Protein AF-A0A2U1LMW3-F1 (afdb_monomer)

Sequence (180 aa):
MGTPFHIILFMILSFLTITYGQDCNTYTFTNNNVYSTCVTLPSLNSQLHWTYHPSNTTADVAYRQPGVSNSQWVAWGLNVDRPGMVGTQALVGLVSSNGSVQAYTSSVNGYGTGLQRSGLSFAVSGIRGELVNGDVVVYASLSLPSGRTSFAQVWQVGPISYELLINTTLNISVQLEESH

Foldseek 3Di:
DDDDPPPPPPPPVPPPPPPQDPPPPDDQDPVRDDAPDKGQDPPQRKIKGWHADPVQQKIKIKIKGAQADAQKKKKKFFQPPDADQANTWIWMWGGHNVQATDIAIAHRHDQQAQSPHDDDPWDKPPWGWGADPRMIMTIIMTNDDPDDDDTHMWIDMDGQDPVCVVPVGGRDRTDTDGDD

InterPro domains:
  IPR005018 DOMON domain [PS50836] (44-158)
  IPR045265 AIR12, DOMON domain [PF04526] (85-159)
  IPR045265 AIR12, DOMON domain [cd09629] (35-159)

Radius of gyration: 19.63 Å; Cα contacts (8 Å, |Δi|>4): 378; chains: 1; bounding box: 75×40×48 Å

Structure (mmCIF, N/CA/C/O backbone):
data_AF-A0A2U1LMW3-F1
#
_entry.id   AF-A0A2U1LMW3-F1
#
loop_
_atom_site.group_PDB
_atom_site.id
_atom_site.type_symbol
_atom_site.label_atom_id
_atom_site.label_alt_id
_atom_site.label_comp_id
_atom_site.label_asym_id
_atom_site.label_entity_id
_atom_site.label_seq_id
_atom_site.pdbx_PDB_ins_code
_atom_site.Cartn_x
_atom_site.Cartn_y
_atom_site.Cartn_z
_atom_site.occupancy
_atom_site.B_iso_or_equiv
_atom_site.auth_seq_id
_atom_site.auth_comp_id
_atom_site.auth_asym_id
_atom_site.auth_atom_id
_atom_site.pdbx_PDB_model_num
ATOM 1 N N . MET A 1 1 ? 58.567 -15.110 31.216 1.00 43.62 1 MET A N 1
ATOM 2 C CA . MET A 1 1 ? 58.019 -16.382 30.701 1.00 43.62 1 MET A CA 1
ATOM 3 C C . MET A 1 1 ? 56.574 -16.466 31.158 1.00 43.62 1 MET A C 1
ATOM 5 O O . MET A 1 1 ? 56.340 -16.585 32.349 1.00 43.62 1 MET A O 1
ATOM 9 N N . GLY A 1 2 ? 55.633 -16.270 30.240 1.00 45.69 2 GLY A N 1
ATOM 10 C CA . GLY A 1 2 ? 54.199 -16.235 30.522 1.00 45.69 2 GLY A CA 1
ATOM 11 C C . GLY A 1 2 ? 53.457 -15.867 29.243 1.00 45.69 2 GLY A C 1
ATOM 12 O O . GLY A 1 2 ? 53.352 -14.695 28.904 1.00 45.69 2 GLY A O 1
ATOM 13 N N . THR A 1 3 ? 53.049 -16.878 28.485 1.00 48.28 3 THR A N 1
ATOM 14 C CA . THR A 1 3 ? 52.095 -16.775 27.372 1.00 48.28 3 THR A CA 1
ATOM 15 C C . THR A 1 3 ? 50.720 -17.270 27.886 1.00 48.28 3 THR A C 1
ATOM 17 O O . THR A 1 3 ? 50.626 -17.721 29.026 1.00 48.28 3 THR A O 1
ATOM 20 N N . PRO A 1 4 ? 49.618 -17.145 27.134 1.00 50.75 4 PRO A N 1
ATOM 21 C CA . PRO A 1 4 ? 48.821 -15.924 27.098 1.00 50.75 4 PRO A CA 1
ATOM 22 C C . PRO A 1 4 ? 47.328 -16.193 27.388 1.00 50.75 4 PRO A C 1
ATOM 24 O O . PRO A 1 4 ? 46.739 -17.131 26.858 1.00 50.75 4 PRO A O 1
ATOM 27 N N . PHE A 1 5 ? 46.667 -15.322 28.153 1.00 48.03 5 PHE A N 1
ATOM 28 C CA . PHE A 1 5 ? 45.209 -15.380 28.325 1.00 48.03 5 PHE A CA 1
ATOM 29 C C . PHE A 1 5 ? 44.532 -14.692 27.127 1.00 48.03 5 PHE A C 1
ATOM 31 O O . PHE A 1 5 ? 44.141 -13.529 27.188 1.00 48.03 5 PHE A O 1
ATOM 38 N N . HIS A 1 6 ? 44.483 -15.377 25.981 1.00 47.78 6 HIS A N 1
ATOM 39 C CA . HIS A 1 6 ? 43.646 -1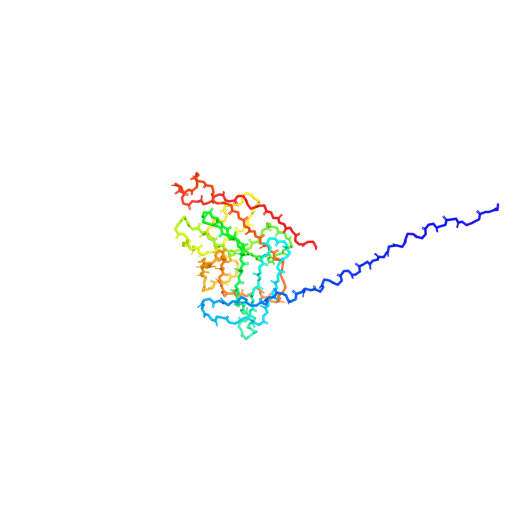4.955 24.858 1.00 47.78 6 HIS A CA 1
ATOM 40 C C . HIS A 1 6 ? 42.192 -15.270 25.208 1.00 47.78 6 HIS A C 1
ATOM 42 O O . HIS A 1 6 ? 41.760 -16.419 25.145 1.00 47.78 6 HIS A O 1
ATOM 48 N N . ILE A 1 7 ? 41.448 -14.235 25.598 1.00 52.28 7 ILE A N 1
ATOM 49 C CA . ILE A 1 7 ? 39.987 -14.253 25.628 1.00 52.28 7 ILE A CA 1
ATOM 50 C C . ILE A 1 7 ? 39.541 -14.530 24.193 1.00 52.28 7 ILE A C 1
ATOM 52 O O . ILE A 1 7 ? 39.590 -13.654 23.330 1.00 52.28 7 ILE A O 1
ATOM 56 N N . ILE A 1 8 ? 39.169 -15.779 23.925 1.00 54.53 8 ILE A N 1
ATOM 57 C CA . ILE A 1 8 ? 38.489 -16.168 22.696 1.00 54.53 8 ILE A CA 1
ATOM 58 C C . ILE A 1 8 ? 37.129 -15.470 22.747 1.00 54.53 8 ILE A C 1
ATOM 60 O O . ILE A 1 8 ? 36.186 -15.953 23.372 1.00 54.53 8 ILE A O 1
ATOM 64 N N . LEU A 1 9 ? 37.050 -14.293 22.125 1.00 48.66 9 LEU A N 1
ATOM 65 C CA . LEU A 1 9 ? 35.795 -13.678 21.729 1.00 48.66 9 LEU A CA 1
ATOM 66 C C . LEU A 1 9 ? 35.169 -14.624 20.702 1.00 48.66 9 LEU A C 1
ATOM 68 O O . LEU A 1 9 ? 35.448 -14.546 19.507 1.00 48.66 9 LEU A O 1
ATOM 72 N N . PHE A 1 10 ? 34.366 -15.566 21.193 1.00 45.81 10 PHE A N 1
ATOM 73 C CA . PHE A 1 10 ? 33.414 -16.316 20.391 1.00 45.81 10 PHE A CA 1
ATOM 74 C C . PHE A 1 10 ? 32.444 -15.288 19.791 1.00 45.81 10 PHE A C 1
ATOM 76 O O . PHE A 1 10 ? 31.394 -14.995 20.357 1.00 45.81 10 PHE A O 1
ATOM 83 N N . MET A 1 11 ? 32.803 -14.707 18.641 1.00 50.28 11 MET A N 1
ATOM 84 C CA . MET A 1 11 ? 31.811 -14.208 17.697 1.00 50.28 11 MET A CA 1
ATOM 85 C C . MET A 1 11 ? 31.070 -15.446 17.205 1.00 50.28 11 MET A C 1
ATOM 87 O O . MET A 1 11 ? 31.419 -16.065 16.201 1.00 50.28 11 MET A O 1
ATOM 91 N N . ILE A 1 12 ? 30.073 -15.855 17.985 1.00 53.16 12 ILE A N 1
ATOM 92 C CA . ILE A 1 12 ? 29.008 -16.711 17.504 1.00 53.16 12 ILE A CA 1
ATOM 93 C C . ILE A 1 12 ? 28.312 -15.827 16.478 1.00 53.16 12 ILE A C 1
ATOM 95 O O . ILE A 1 12 ? 27.518 -14.955 16.824 1.00 53.16 12 ILE A O 1
ATOM 99 N N . LEU A 1 13 ? 28.718 -15.969 15.218 1.00 46.88 13 LEU A N 1
ATOM 100 C CA . LEU A 1 13 ? 27.971 -15.461 14.088 1.00 46.88 13 LEU A CA 1
ATOM 101 C C . LEU A 1 13 ? 26.678 -16.272 14.099 1.00 46.88 13 LEU A C 1
ATOM 103 O O . LEU A 1 13 ? 26.584 -17.343 13.502 1.00 46.88 13 LEU A O 1
ATOM 107 N N . SER A 1 14 ? 25.727 -15.815 14.910 1.00 43.06 14 SER A N 1
ATOM 108 C CA . SER A 1 14 ? 24.357 -16.276 14.887 1.00 43.06 14 SER A CA 1
ATOM 109 C C . SER A 1 14 ? 23.879 -15.978 13.480 1.00 43.06 14 SER A C 1
ATOM 111 O O . SER A 1 14 ? 23.457 -14.864 13.179 1.00 43.06 14 SER A O 1
ATOM 113 N N . PHE A 1 15 ? 23.993 -16.959 12.590 1.00 42.38 15 PHE A N 1
ATOM 114 C CA . PHE A 1 15 ? 23.127 -17.027 11.436 1.00 42.38 15 PHE A CA 1
ATOM 115 C C . PHE A 1 15 ? 21.728 -17.144 12.028 1.00 42.38 15 PHE A C 1
ATOM 117 O O . PHE A 1 15 ? 21.246 -18.238 12.314 1.00 42.38 15 PHE A O 1
ATOM 124 N N . LEU A 1 16 ? 21.111 -15.994 12.303 1.00 43.84 16 LEU A N 1
ATOM 125 C CA . LEU A 1 16 ? 19.678 -15.897 12.452 1.00 43.84 16 LEU A CA 1
ATOM 126 C C . LEU A 1 16 ? 19.145 -16.296 11.084 1.00 43.84 16 LEU A C 1
ATOM 128 O O . LEU A 1 16 ? 18.964 -15.476 10.190 1.00 43.84 16 LEU A O 1
ATOM 132 N N . THR A 1 17 ? 18.960 -17.596 10.886 1.00 40.44 17 THR A N 1
ATOM 133 C CA . THR A 1 17 ? 18.012 -18.068 9.901 1.00 40.44 17 THR A CA 1
ATOM 134 C C . THR A 1 17 ? 16.683 -17.510 10.378 1.00 40.44 17 THR A C 1
ATOM 136 O O . THR A 1 17 ? 16.078 -18.055 11.304 1.00 40.44 17 THR A O 1
ATOM 139 N N . ILE A 1 18 ? 16.269 -16.371 9.820 1.00 43.91 18 ILE A N 1
ATOM 140 C CA . ILE A 1 18 ? 14.901 -15.896 9.964 1.00 43.91 18 ILE A CA 1
ATOM 141 C C . ILE A 1 18 ? 14.062 -16.959 9.265 1.00 43.91 18 ILE A C 1
ATOM 143 O O . ILE A 1 18 ? 13.894 -16.968 8.048 1.00 43.91 18 ILE A O 1
ATOM 147 N N . THR A 1 19 ? 13.609 -17.935 10.042 1.00 40.50 19 THR A N 1
ATOM 148 C CA . THR A 1 19 ? 12.487 -18.759 9.631 1.00 40.50 19 THR A CA 1
ATOM 149 C C . THR A 1 19 ? 11.298 -17.812 9.672 1.00 40.50 19 THR A C 1
ATOM 151 O O . THR A 1 19 ? 10.842 -17.420 10.743 1.00 40.50 19 THR A O 1
ATOM 154 N N . TYR A 1 20 ? 10.870 -17.322 8.508 1.00 51.59 20 TYR A N 1
ATOM 155 C CA . TYR A 1 20 ? 9.615 -16.588 8.414 1.00 51.59 20 TYR A CA 1
ATOM 156 C C . TYR A 1 20 ? 8.519 -17.571 8.817 1.00 51.59 20 TYR A C 1
ATOM 158 O O . TYR A 1 20 ? 8.178 -18.479 8.058 1.00 51.59 20 TYR A O 1
ATOM 166 N N . GLY A 1 21 ? 8.042 -17.447 10.055 1.00 45.25 21 GLY A N 1
ATOM 167 C CA . GLY A 1 21 ? 6.928 -18.234 10.554 1.00 45.25 21 GLY A CA 1
ATOM 168 C C . GLY A 1 21 ? 5.728 -18.020 9.638 1.00 45.25 21 GLY A C 1
ATOM 169 O O . GLY A 1 21 ? 5.248 -16.898 9.485 1.00 45.25 21 GLY A O 1
ATOM 170 N N . GLN A 1 22 ? 5.268 -19.094 9.000 1.00 53.94 22 GLN A N 1
ATOM 171 C CA . GLN A 1 22 ? 3.967 -19.155 8.343 1.00 53.94 22 GLN A CA 1
ATOM 172 C C . GLN A 1 22 ? 2.883 -19.110 9.429 1.00 53.94 22 GLN A C 1
ATOM 174 O O . GLN A 1 22 ? 2.337 -20.143 9.803 1.00 53.94 22 GLN A O 1
ATOM 179 N N . ASP A 1 23 ? 2.584 -17.920 9.950 1.00 61.94 23 ASP A N 1
ATOM 180 C CA . ASP A 1 23 ? 1.372 -17.677 10.740 1.00 61.94 23 ASP A CA 1
ATOM 181 C C . ASP A 1 23 ? 0.433 -16.732 9.978 1.00 61.94 23 ASP A C 1
ATOM 183 O O . ASP A 1 23 ? 0.089 -15.625 10.382 1.00 61.94 23 ASP A O 1
ATOM 187 N N . CYS A 1 24 ? 0.035 -17.221 8.804 1.00 68.62 24 CYS A N 1
ATOM 188 C CA . CYS A 1 24 ? -1.013 -16.678 7.934 1.00 68.62 24 CYS A CA 1
ATOM 189 C C . CYS A 1 24 ? -2.370 -17.345 8.188 1.00 68.62 24 CYS A C 1
ATOM 191 O O . CYS A 1 24 ? -3.293 -17.279 7.372 1.00 68.62 24 CYS A O 1
ATOM 193 N N . ASN A 1 25 ? -2.459 -18.071 9.298 1.00 59.94 25 ASN A N 1
ATOM 194 C CA . ASN A 1 25 ? -3.490 -19.048 9.555 1.00 59.94 25 ASN A CA 1
ATOM 195 C C . ASN A 1 25 ? -4.822 -18.327 9.804 1.00 59.94 25 ASN A C 1
ATOM 197 O O . ASN A 1 25 ? -4.979 -17.660 10.819 1.00 59.94 25 ASN A O 1
ATOM 201 N N . THR A 1 26 ? -5.785 -18.510 8.889 1.00 69.81 26 THR A N 1
ATOM 202 C CA . THR A 1 26 ? -7.239 -18.226 9.004 1.00 69.81 26 THR A CA 1
ATOM 203 C C . THR A 1 26 ? -7.815 -16.893 8.506 1.00 69.81 26 THR A C 1
ATOM 205 O O . THR A 1 26 ? -9.041 -16.750 8.542 1.00 69.81 26 THR A O 1
ATOM 208 N N . TYR A 1 27 ? -7.038 -15.947 7.958 1.00 82.44 27 TYR A N 1
ATOM 209 C CA . TYR A 1 27 ? -7.678 -14.747 7.391 1.00 82.44 27 TYR A CA 1
ATOM 210 C C . TYR A 1 27 ? -8.452 -15.076 6.106 1.00 82.44 27 TYR A C 1
ATOM 212 O O . TYR A 1 27 ? -7.881 -15.544 5.122 1.00 82.44 27 TYR A O 1
ATOM 220 N N . THR A 1 28 ? -9.762 -14.823 6.123 1.00 87.00 28 THR A N 1
ATOM 221 C CA . THR A 1 28 ? -10.651 -15.026 4.974 1.00 87.00 28 THR A CA 1
ATOM 222 C C . THR A 1 28 ? -10.988 -13.673 4.371 1.00 87.00 28 THR A C 1
ATOM 224 O O . THR A 1 28 ? -11.677 -12.866 4.994 1.00 87.00 28 THR A O 1
ATOM 227 N N . PHE A 1 29 ? -10.503 -13.428 3.156 1.00 90.81 29 PHE A N 1
ATOM 228 C CA . PHE A 1 29 ? -10.823 -12.208 2.426 1.00 90.81 29 PHE A CA 1
ATOM 229 C C . PHE A 1 29 ? -12.298 -12.201 2.013 1.00 90.81 29 PHE A C 1
ATOM 231 O O . PHE A 1 29 ? -12.828 -13.212 1.549 1.00 90.81 29 PHE A O 1
ATOM 238 N N . THR A 1 30 ? -12.957 -11.048 2.120 1.00 89.00 30 THR A N 1
ATOM 239 C CA . THR A 1 30 ? -14.385 -10.880 1.777 1.00 89.00 30 THR A CA 1
ATOM 240 C C . THR A 1 30 ? -14.692 -11.194 0.316 1.00 89.00 30 THR A C 1
ATOM 242 O O . THR A 1 30 ? -15.794 -11.617 -0.028 1.00 89.00 30 THR A O 1
ATOM 245 N N . ASN A 1 31 ? -13.703 -11.010 -0.554 1.00 84.69 31 ASN A N 1
ATOM 246 C CA . ASN A 1 31 ? -13.788 -11.286 -1.979 1.00 84.69 31 ASN A CA 1
ATOM 247 C C . ASN A 1 31 ? -13.423 -12.735 -2.347 1.00 84.69 31 ASN A C 1
ATOM 249 O O . ASN A 1 31 ? -13.342 -13.043 -3.534 1.00 84.69 31 ASN A O 1
ATOM 253 N N . ASN A 1 32 ? -13.191 -13.608 -1.360 1.00 85.31 32 ASN A N 1
ATOM 254 C CA . ASN A 1 32 ? -12.751 -14.994 -1.537 1.00 85.31 32 ASN A CA 1
ATOM 255 C C . ASN A 1 32 ? -11.440 -15.143 -2.329 1.00 85.31 32 ASN A C 1
ATOM 257 O O . ASN A 1 32 ? -11.185 -16.198 -2.913 1.00 85.31 32 ASN A O 1
ATOM 261 N N . ASN A 1 33 ? -10.599 -14.103 -2.366 1.00 88.06 33 ASN A N 1
ATOM 262 C CA . ASN A 1 33 ? -9.279 -14.227 -2.969 1.00 88.06 33 ASN A CA 1
ATOM 263 C C . ASN A 1 33 ? -8.438 -15.242 -2.194 1.00 88.06 33 ASN A C 1
ATOM 265 O O . ASN A 1 33 ? -8.419 -15.252 -0.963 1.00 88.06 33 ASN A O 1
ATOM 269 N N . VAL A 1 34 ? -7.680 -16.042 -2.936 1.00 90.19 34 VAL A N 1
ATOM 270 C CA . VAL A 1 34 ? -6.690 -16.970 -2.392 1.00 90.19 34 VAL A CA 1
ATOM 271 C C . VAL A 1 34 ? -5.321 -16.546 -2.902 1.00 90.19 34 VAL A C 1
ATOM 273 O O . VAL A 1 34 ? -5.133 -16.355 -4.104 1.00 90.19 34 VAL A O 1
ATOM 276 N N . TYR A 1 35 ? -4.372 -16.393 -1.983 1.00 93.06 35 TYR A N 1
ATOM 277 C CA . TYR A 1 35 ? -2.997 -16.013 -2.291 1.00 93.06 35 TYR A CA 1
ATOM 278 C C . TYR A 1 35 ? -2.057 -17.194 -2.050 1.00 93.06 35 TYR A C 1
ATOM 280 O O . TYR A 1 35 ? -2.213 -17.907 -1.060 1.00 93.06 35 TYR A O 1
ATOM 288 N N . SER A 1 36 ? -1.094 -17.414 -2.950 1.00 92.94 36 SER A N 1
ATOM 289 C CA . SER A 1 36 ? -0.157 -18.545 -2.856 1.00 92.94 36 SER A CA 1
ATOM 290 C C . SER A 1 36 ? 0.867 -18.376 -1.739 1.00 92.94 36 SER A C 1
ATOM 292 O O . SER A 1 36 ? 1.387 -19.361 -1.221 1.00 92.94 36 SER A O 1
ATOM 294 N N . THR A 1 37 ? 1.170 -17.127 -1.396 1.00 92.25 37 THR A N 1
ATOM 295 C CA . THR A 1 37 ? 2.158 -16.769 -0.388 1.00 92.25 37 THR A CA 1
ATOM 296 C C . THR A 1 37 ? 1.537 -15.808 0.605 1.00 92.25 37 THR A C 1
ATOM 298 O O . THR A 1 37 ? 0.780 -14.908 0.241 1.00 92.25 37 THR A O 1
ATOM 301 N N . CYS A 1 38 ? 1.913 -15.956 1.866 1.00 92.56 38 CYS A N 1
ATOM 302 C CA . CYS A 1 38 ? 1.678 -14.944 2.871 1.00 92.56 38 CYS A CA 1
ATOM 303 C C . CYS A 1 38 ? 2.860 -14.875 3.840 1.00 92.56 38 CYS A C 1
ATOM 305 O O . CYS A 1 38 ? 3.535 -15.880 4.090 1.00 92.56 38 CYS A O 1
ATOM 307 N N . VAL A 1 39 ? 3.122 -13.665 4.333 1.00 89.94 39 VAL A N 1
ATOM 308 C CA . VAL A 1 39 ? 4.149 -13.364 5.327 1.00 89.94 39 VAL A CA 1
ATOM 309 C C . VAL A 1 39 ? 3.611 -12.363 6.347 1.00 89.94 39 VAL A C 1
ATOM 311 O O . VAL A 1 39 ? 2.971 -11.376 5.982 1.00 89.94 39 VAL A O 1
ATOM 314 N N . THR A 1 40 ? 3.907 -12.593 7.622 1.00 90.25 40 THR A N 1
ATOM 315 C CA . THR A 1 40 ? 3.773 -11.562 8.657 1.00 90.25 40 THR A CA 1
ATOM 316 C C . THR A 1 40 ? 4.984 -10.642 8.568 1.00 90.25 40 THR A C 1
ATOM 318 O O . THR A 1 40 ? 6.126 -11.111 8.573 1.00 90.25 40 THR A O 1
ATOM 321 N N . LEU A 1 41 ? 4.742 -9.341 8.438 1.00 89.12 41 LEU A N 1
ATOM 322 C CA . LEU A 1 41 ? 5.794 -8.333 8.402 1.00 89.12 41 LEU A CA 1
ATOM 323 C C . LEU A 1 41 ? 6.295 -8.067 9.832 1.00 89.12 41 LEU A C 1
ATOM 325 O O . LEU A 1 41 ? 5.507 -8.149 10.779 1.00 89.12 41 LEU A O 1
ATOM 329 N N . PRO A 1 42 ? 7.594 -7.773 10.017 1.00 85.06 42 PRO A N 1
ATOM 330 C CA . PRO A 1 42 ? 8.118 -7.382 11.318 1.00 85.06 42 PRO A CA 1
ATOM 331 C C . PRO A 1 42 ? 7.347 -6.198 11.911 1.00 85.06 42 PRO A C 1
ATOM 333 O O . PRO A 1 42 ? 7.104 -5.200 11.238 1.00 85.06 42 PRO A O 1
ATOM 336 N N . SER A 1 43 ? 6.993 -6.309 13.190 1.00 83.44 43 SER A N 1
ATOM 337 C CA . SER A 1 43 ? 6.296 -5.253 13.933 1.00 83.44 43 SER A CA 1
ATOM 338 C C . SER A 1 43 ? 4.915 -4.883 13.362 1.00 83.44 43 SER A C 1
ATOM 340 O O . SER A 1 43 ? 4.499 -5.342 12.303 1.00 83.44 43 SER A O 1
ATOM 342 N N . LEU A 1 44 ? 4.117 -4.123 14.121 1.00 87.62 44 LEU A N 1
ATOM 343 C CA . LEU A 1 44 ? 2.753 -3.684 13.753 1.00 87.62 44 LEU A CA 1
ATOM 344 C C . LEU A 1 44 ? 1.717 -4.797 13.469 1.00 87.62 44 LEU A C 1
ATOM 346 O O . LEU A 1 44 ? 0.552 -4.487 13.218 1.00 87.62 44 LEU A O 1
ATOM 350 N N . ASN A 1 45 ? 2.105 -6.076 13.547 1.00 89.50 45 ASN A N 1
ATOM 351 C CA . ASN A 1 45 ? 1.271 -7.241 13.230 1.00 89.50 45 ASN A CA 1
ATOM 352 C C . ASN A 1 45 ? 0.686 -7.198 11.800 1.00 89.50 45 ASN A C 1
ATOM 354 O O . ASN A 1 45 ? -0.387 -7.747 11.541 1.00 89.50 45 ASN A O 1
ATOM 358 N N . SER A 1 46 ? 1.364 -6.507 10.879 1.00 92.00 46 SER A N 1
ATOM 359 C CA . SER A 1 46 ? 0.937 -6.382 9.486 1.00 92.00 46 SER A CA 1
ATOM 360 C C . SER A 1 46 ? 1.223 -7.669 8.714 1.00 92.00 46 SER A C 1
ATOM 362 O O . SER A 1 46 ? 2.156 -8.408 9.022 1.00 92.00 46 SER A O 1
ATOM 364 N N . GLN A 1 47 ? 0.442 -7.938 7.673 1.00 94.06 47 GLN A N 1
ATOM 365 C CA . GLN A 1 47 ? 0.586 -9.132 6.844 1.00 94.06 47 GLN A CA 1
ATOM 366 C C . GLN A 1 47 ? 0.570 -8.757 5.367 1.00 94.06 47 GLN A C 1
ATOM 368 O O . GLN A 1 47 ? -0.207 -7.907 4.930 1.00 94.06 47 GLN A O 1
ATOM 373 N N . LEU A 1 48 ? 1.410 -9.422 4.582 1.00 95.06 48 LEU A N 1
ATOM 374 C CA . LEU A 1 48 ? 1.411 -9.315 3.131 1.00 95.06 48 LEU A CA 1
ATOM 375 C C . LEU A 1 48 ? 1.065 -10.672 2.531 1.00 95.06 48 LEU A C 1
ATOM 377 O O . LEU A 1 48 ? 1.804 -11.642 2.692 1.00 95.06 48 LEU A O 1
ATOM 381 N N . HIS A 1 49 ? -0.030 -10.711 1.784 1.00 95.31 49 HIS A N 1
ATOM 382 C CA . HIS A 1 49 ? -0.436 -11.856 0.982 1.00 95.31 49 HIS A CA 1
ATOM 383 C C . HIS A 1 49 ? -0.178 -11.544 -0.485 1.00 95.31 49 HIS A C 1
ATOM 385 O O . HIS A 1 49 ? -0.462 -10.432 -0.934 1.00 95.31 49 HIS A O 1
ATOM 391 N N . TRP A 1 50 ? 0.362 -12.497 -1.240 1.00 95.88 50 TRP A N 1
ATOM 392 C CA . TRP A 1 50 ? 0.621 -12.285 -2.656 1.00 95.88 50 TRP A CA 1
ATOM 393 C C . TRP A 1 50 ? 0.647 -13.570 -3.486 1.00 95.88 50 TRP A C 1
ATOM 395 O O . TRP A 1 50 ? 0.940 -14.658 -2.988 1.00 95.88 50 TRP A O 1
ATOM 405 N N . THR A 1 51 ? 0.363 -13.413 -4.778 1.00 95.69 51 THR A N 1
ATOM 406 C CA . THR A 1 51 ? 0.529 -14.435 -5.821 1.00 95.69 51 THR A CA 1
ATOM 407 C C . THR A 1 51 ? 1.283 -13.806 -6.984 1.00 95.69 51 THR A C 1
ATOM 409 O O . THR A 1 51 ? 0.859 -12.776 -7.505 1.00 95.69 51 THR A O 1
ATOM 412 N N . TYR A 1 52 ? 2.405 -14.405 -7.385 1.00 95.62 52 TYR A N 1
ATOM 413 C CA . TYR A 1 52 ? 3.176 -13.955 -8.544 1.00 95.62 52 TYR A CA 1
ATOM 414 C C . TYR A 1 52 ? 2.771 -14.736 -9.789 1.00 95.62 52 TYR A C 1
ATOM 416 O O . TYR A 1 52 ? 2.638 -15.959 -9.746 1.00 95.62 52 TYR A O 1
ATOM 424 N N . HIS A 1 53 ? 2.644 -14.021 -10.900 1.00 95.62 53 HIS A N 1
ATOM 425 C CA . HIS A 1 53 ? 2.262 -14.535 -12.205 1.00 95.62 53 HIS A CA 1
ATOM 426 C C . HIS A 1 53 ? 3.442 -14.371 -13.175 1.00 95.62 53 HIS A C 1
ATOM 428 O O . HIS A 1 53 ? 3.641 -13.299 -13.752 1.00 95.62 53 HIS A O 1
ATOM 434 N N . PRO A 1 54 ? 4.261 -15.420 -13.390 1.00 92.75 54 PRO A N 1
ATOM 435 C CA . PRO A 1 54 ? 5.450 -15.320 -14.239 1.00 92.75 54 PRO A CA 1
ATOM 436 C C . PRO A 1 54 ? 5.143 -14.992 -15.704 1.00 92.75 54 PRO A C 1
ATOM 438 O O . PRO A 1 54 ? 5.973 -14.397 -16.383 1.00 92.75 54 PRO A O 1
ATOM 441 N N . SER A 1 55 ? 3.957 -15.366 -16.197 1.00 94.06 55 SER A N 1
ATOM 442 C CA . SER A 1 55 ? 3.550 -15.198 -17.599 1.00 94.06 55 SER A CA 1
ATOM 443 C C . SER A 1 55 ? 3.443 -13.740 -18.046 1.00 94.06 55 SER A C 1
ATOM 445 O O . SER A 1 55 ? 3.588 -13.451 -19.229 1.00 94.06 55 SER A O 1
ATOM 447 N N . ASN A 1 56 ? 3.159 -12.830 -17.118 1.00 93.19 56 ASN A N 1
ATOM 448 C CA . ASN A 1 56 ? 2.975 -11.400 -17.372 1.00 93.19 56 ASN A CA 1
ATOM 449 C C . ASN A 1 56 ? 3.748 -10.529 -16.366 1.00 93.19 56 ASN A C 1
ATOM 451 O O . ASN A 1 56 ? 3.577 -9.312 -16.349 1.00 93.19 56 ASN A O 1
ATOM 455 N N . THR A 1 57 ? 4.608 -11.137 -15.542 1.00 94.06 57 THR A N 1
ATOM 456 C CA . THR A 1 57 ? 5.436 -10.463 -14.529 1.00 94.06 57 THR A CA 1
ATOM 457 C C . THR A 1 57 ? 4.634 -9.607 -13.5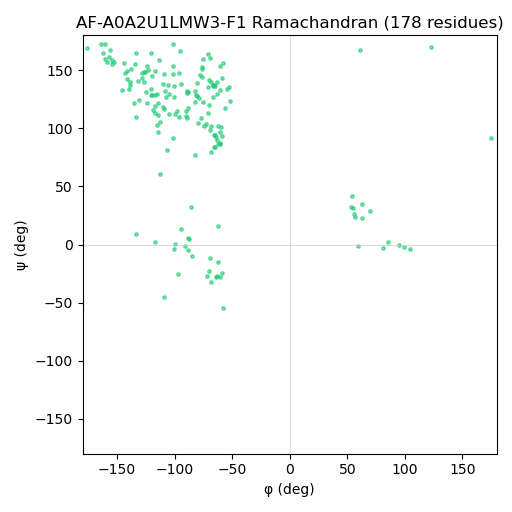42 1.00 94.06 57 THR A C 1
ATOM 459 O O . THR A 1 57 ? 5.130 -8.594 -13.047 1.00 94.06 57 THR A O 1
ATOM 462 N N . THR A 1 58 ? 3.393 -10.004 -13.239 1.00 96.38 58 THR A N 1
ATOM 463 C CA . THR A 1 58 ? 2.560 -9.301 -12.258 1.00 96.38 58 THR A CA 1
ATOM 464 C C . THR A 1 58 ? 2.528 -10.012 -10.913 1.00 96.38 58 THR A C 1
ATOM 466 O O . THR A 1 58 ? 2.702 -11.225 -10.826 1.00 96.38 58 THR A O 1
ATOM 469 N N . ALA A 1 59 ? 2.290 -9.259 -9.846 1.00 97.00 59 ALA A N 1
ATOM 470 C CA . ALA A 1 59 ? 1.981 -9.802 -8.533 1.00 97.00 59 ALA A CA 1
ATOM 471 C C . ALA A 1 59 ? 0.655 -9.229 -8.043 1.00 97.00 59 ALA A C 1
ATOM 473 O O . ALA A 1 59 ? 0.517 -8.011 -7.911 1.00 97.00 59 ALA A O 1
ATOM 474 N N . ASP A 1 60 ? -0.300 -10.104 -7.750 1.00 97.75 60 ASP A N 1
ATOM 475 C CA . ASP A 1 60 ? -1.491 -9.713 -7.009 1.00 97.75 60 ASP A CA 1
ATOM 476 C C . ASP A 1 60 ? -1.133 -9.689 -5.532 1.00 97.75 60 ASP A C 1
ATOM 478 O O . ASP A 1 6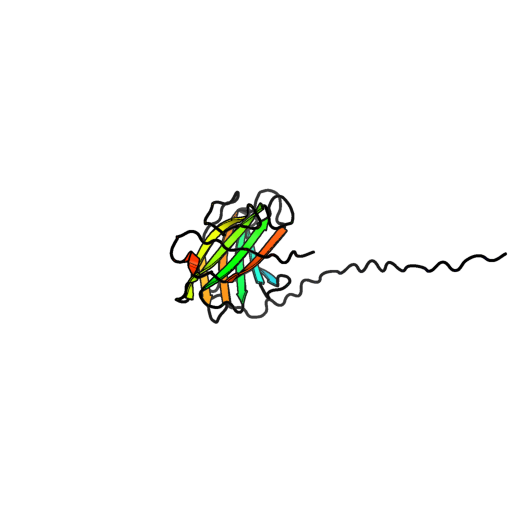0 ? -0.592 -10.666 -5.015 1.00 97.75 60 ASP A O 1
ATOM 482 N N . VAL A 1 61 ? -1.434 -8.585 -4.857 1.00 97.56 61 VAL A N 1
ATOM 483 C CA . VAL A 1 61 ? -1.091 -8.358 -3.454 1.00 97.56 61 VAL A CA 1
ATOM 484 C C . VAL A 1 61 ? -2.325 -7.978 -2.641 1.00 97.56 61 VAL A C 1
ATOM 486 O O . VAL A 1 61 ? -3.252 -7.332 -3.141 1.00 97.56 61 VAL A O 1
ATOM 489 N N . ALA A 1 62 ? -2.315 -8.366 -1.371 1.00 97.56 62 ALA A N 1
ATOM 490 C CA . ALA A 1 62 ? -3.187 -7.853 -0.329 1.00 97.56 62 ALA A CA 1
ATOM 491 C C . ALA A 1 62 ? -2.339 -7.543 0.907 1.00 97.56 62 ALA A C 1
ATOM 493 O O . ALA A 1 62 ? -1.831 -8.446 1.577 1.00 97.56 62 ALA A O 1
ATOM 494 N N . TYR A 1 63 ? -2.177 -6.254 1.190 1.00 97.44 63 TYR A N 1
ATOM 495 C CA . TYR A 1 63 ? -1.571 -5.782 2.426 1.00 97.44 63 TYR A CA 1
ATOM 496 C C . TYR A 1 63 ? -2.660 -5.636 3.485 1.00 97.44 63 TYR A C 1
ATOM 498 O O . TYR A 1 63 ? -3.583 -4.841 3.309 1.00 97.44 63 TYR A O 1
ATOM 506 N N . ARG A 1 64 ? -2.557 -6.404 4.568 1.00 96.31 64 ARG A N 1
ATOM 507 C CA . ARG A 1 64 ? -3.482 -6.387 5.699 1.00 96.31 64 ARG A CA 1
ATOM 508 C C . ARG A 1 64 ? -2.815 -5.732 6.902 1.00 96.31 64 ARG A C 1
ATOM 510 O O . ARG A 1 64 ? -1.755 -6.165 7.347 1.00 96.31 64 ARG A O 1
ATOM 517 N N . GLN A 1 65 ? -3.488 -4.742 7.469 1.00 96.06 65 GLN A N 1
ATOM 518 C CA . GLN A 1 65 ? -3.144 -4.136 8.747 1.00 96.06 65 GLN A CA 1
ATOM 519 C C . GLN A 1 65 ? -4.289 -4.380 9.739 1.00 96.06 65 GLN A C 1
ATOM 521 O O . GLN A 1 65 ? -5.376 -3.825 9.553 1.00 96.06 65 GLN A O 1
ATOM 526 N N . PRO A 1 66 ? -4.068 -5.179 10.792 1.00 94.25 66 PRO A N 1
ATOM 527 C CA . PRO A 1 66 ? -5.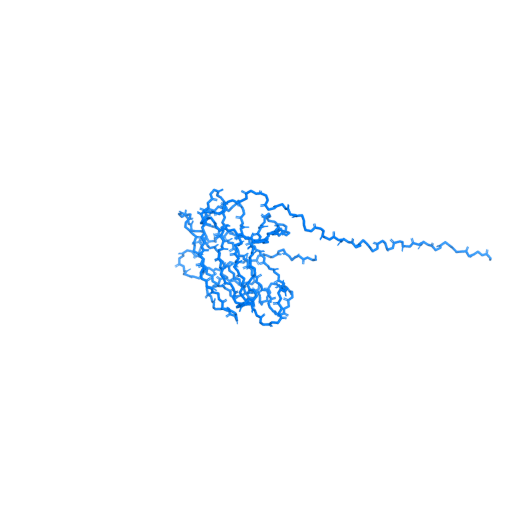051 -5.373 11.851 1.00 94.25 66 PRO A CA 1
ATOM 528 C C . PRO A 1 66 ? -5.148 -4.179 12.799 1.00 94.25 66 PRO A C 1
ATOM 530 O O . PRO A 1 66 ? -4.193 -3.410 12.944 1.00 94.25 66 PRO A O 1
ATOM 533 N N . GLY A 1 67 ? -6.276 -4.087 13.508 1.00 92.50 67 GLY A N 1
ATOM 534 C CA . GLY A 1 67 ? -6.461 -3.159 14.629 1.00 92.50 67 GLY A CA 1
ATOM 535 C C . GLY A 1 67 ? -6.529 -1.687 14.224 1.00 92.50 67 GLY A C 1
ATOM 536 O O . GLY A 1 67 ? -6.134 -0.817 14.998 1.00 92.50 67 GLY A O 1
ATOM 537 N N . VAL A 1 68 ? -7.007 -1.404 13.014 1.00 92.81 68 VAL A N 1
ATOM 538 C CA . VAL A 1 68 ? -7.132 -0.047 12.485 1.00 92.81 68 VAL A CA 1
ATOM 539 C C . VAL A 1 68 ? -8.493 0.527 12.858 1.00 92.81 68 VAL A C 1
ATOM 541 O O . VAL A 1 68 ? -9.544 -0.079 12.646 1.00 92.81 68 VAL A O 1
ATOM 544 N N . SER A 1 69 ? -8.460 1.730 13.408 1.00 89.31 69 SER A N 1
ATOM 545 C CA . SER A 1 69 ? -9.621 2.552 13.728 1.00 89.31 69 SER A CA 1
ATOM 546 C C . SER A 1 69 ? -9.928 3.551 12.612 1.00 89.31 69 SER A C 1
ATOM 548 O O . SER A 1 69 ? -9.123 3.799 11.711 1.00 89.31 69 SER A O 1
ATOM 550 N N . ASN A 1 70 ? -11.119 4.143 12.671 1.00 88.25 70 ASN A N 1
ATOM 551 C CA . ASN A 1 70 ? -11.491 5.208 11.748 1.00 88.25 70 ASN A CA 1
ATOM 552 C C . ASN A 1 70 ? -10.534 6.399 11.890 1.00 88.25 70 ASN A C 1
ATOM 554 O O . ASN A 1 70 ? -9.976 6.645 12.958 1.00 88.25 70 ASN A O 1
ATOM 558 N N . SER A 1 71 ? -10.392 7.177 10.819 1.00 88.56 71 SER A N 1
ATOM 559 C CA . SER A 1 71 ? -9.470 8.315 10.775 1.00 88.56 71 SER A CA 1
ATOM 560 C C . SER A 1 71 ? -7.995 7.918 10.929 1.00 88.56 71 SER A C 1
ATOM 562 O O . SER A 1 71 ? -7.198 8.658 11.507 1.00 88.56 71 SER A O 1
ATOM 564 N N . GLN A 1 72 ? -7.621 6.759 10.390 1.00 91.88 72 GLN A N 1
ATOM 565 C CA . GLN A 1 72 ? -6.235 6.317 10.248 1.00 91.88 72 GLN A CA 1
ATOM 566 C C . GLN A 1 72 ? -5.893 6.081 8.776 1.00 91.88 72 GLN A C 1
ATOM 568 O O . GLN A 1 72 ? -6.761 5.993 7.909 1.00 91.88 72 GLN A O 1
ATOM 573 N N . TRP A 1 73 ? -4.608 5.977 8.486 1.00 93.56 73 TRP A N 1
ATOM 574 C CA . TRP A 1 73 ? -4.096 5.533 7.200 1.00 93.56 73 TRP A CA 1
ATOM 575 C C . TRP A 1 73 ? -3.180 4.337 7.415 1.00 93.56 73 TRP A C 1
ATOM 577 O O . TRP A 1 73 ? -2.555 4.192 8.466 1.00 93.56 73 TRP A O 1
ATOM 587 N N . VAL A 1 74 ? -3.083 3.503 6.390 1.00 95.62 74 VAL A N 1
ATOM 588 C CA . VAL A 1 74 ? -2.109 2.419 6.305 1.00 95.62 74 VAL A CA 1
ATOM 589 C C . VAL A 1 74 ? -1.373 2.539 4.981 1.00 95.62 74 VAL A C 1
ATOM 591 O O . VAL A 1 74 ? -1.953 2.976 3.984 1.00 95.62 74 VAL A O 1
ATOM 594 N N . ALA A 1 75 ? -0.105 2.159 4.951 1.00 96.38 75 ALA A N 1
ATOM 595 C CA . ALA A 1 75 ? 0.671 2.129 3.726 1.00 96.38 75 ALA A CA 1
ATOM 596 C C . ALA A 1 75 ? 1.590 0.914 3.699 1.00 96.38 75 ALA A C 1
ATOM 598 O O . ALA A 1 75 ? 2.169 0.549 4.718 1.00 96.38 75 ALA A O 1
ATOM 599 N N . TRP A 1 76 ? 1.745 0.335 2.514 1.00 97.31 76 TRP A N 1
ATOM 600 C CA . TRP A 1 76 ? 2.785 -0.639 2.202 1.00 97.31 76 TRP A CA 1
ATOM 601 C C . TRP A 1 76 ? 3.342 -0.333 0.819 1.00 97.31 76 TRP A C 1
ATOM 603 O O . TRP A 1 76 ? 2.590 0.017 -0.091 1.00 97.31 76 TRP A O 1
ATOM 613 N N . GLY A 1 77 ? 4.652 -0.443 0.640 1.00 95.94 77 GLY A N 1
ATOM 614 C CA . GLY A 1 77 ? 5.289 -0.093 -0.618 1.00 95.94 77 GLY A CA 1
ATOM 615 C C . GLY A 1 77 ? 6.612 -0.785 -0.858 1.00 95.94 77 GLY A C 1
ATOM 616 O O . GLY A 1 77 ? 7.213 -1.371 0.043 1.00 95.94 77 GLY A O 1
ATOM 617 N N . LEU A 1 78 ? 7.062 -0.670 -2.104 1.00 95.00 78 LEU A N 1
ATOM 618 C CA . LEU A 1 78 ? 8.339 -1.194 -2.565 1.00 95.00 78 LEU A CA 1
ATOM 619 C C . LEU A 1 78 ? 9.306 -0.045 -2.816 1.00 95.00 78 LEU A C 1
ATOM 621 O O . LEU A 1 78 ? 8.968 0.905 -3.525 1.00 95.00 78 LEU A O 1
ATOM 625 N N . ASN A 1 79 ? 10.528 -0.159 -2.307 1.00 93.19 79 ASN A N 1
ATOM 626 C CA . ASN A 1 79 ? 11.629 0.668 -2.778 1.00 93.19 79 ASN A CA 1
ATOM 627 C C . ASN A 1 79 ? 12.422 -0.106 -3.838 1.00 93.19 79 ASN A C 1
ATOM 629 O O . ASN A 1 79 ? 13.069 -1.127 -3.573 1.00 93.19 79 ASN A O 1
ATOM 633 N N . VAL A 1 80 ? 12.301 0.363 -5.080 1.00 90.75 80 VAL A N 1
ATOM 634 C CA . VAL A 1 80 ? 12.816 -0.319 -6.275 1.00 90.75 80 VAL A CA 1
ATOM 635 C C . VAL A 1 80 ? 14.260 0.053 -6.600 1.00 90.75 80 VAL A C 1
ATOM 637 O O . VAL A 1 80 ? 14.843 -0.567 -7.486 1.00 90.75 80 VAL A O 1
ATOM 640 N N . ASP A 1 81 ? 14.854 0.994 -5.873 1.00 89.06 81 ASP A N 1
ATOM 641 C CA . ASP A 1 81 ? 16.230 1.426 -6.116 1.00 89.06 81 ASP A CA 1
ATOM 642 C C . ASP A 1 81 ? 17.161 0.951 -4.998 1.00 89.06 81 ASP A C 1
ATOM 644 O O . ASP A 1 81 ? 18.234 0.409 -5.264 1.00 89.06 81 ASP A O 1
ATOM 648 N N . ARG A 1 82 ? 16.749 1.108 -3.733 1.00 87.94 82 ARG A N 1
ATOM 649 C CA . ARG A 1 82 ? 17.576 0.787 -2.559 1.00 87.94 82 ARG A CA 1
ATOM 650 C C . ARG A 1 82 ? 16.733 0.519 -1.309 1.00 87.94 82 ARG A C 1
ATOM 652 O O . ARG A 1 82 ? 15.593 0.955 -1.254 1.00 87.94 82 ARG A O 1
ATOM 659 N N . PRO A 1 83 ? 17.267 -0.145 -0.275 1.00 86.88 83 PRO A N 1
ATOM 660 C CA . PRO A 1 83 ? 16.607 -0.192 1.027 1.00 86.88 83 PRO A CA 1
ATOM 661 C C . PRO A 1 83 ? 16.392 1.206 1.631 1.00 86.88 83 PRO A C 1
ATOM 663 O O . PRO A 1 83 ? 17.248 2.081 1.487 1.00 86.88 83 PRO A O 1
ATOM 666 N N . GLY A 1 84 ? 15.254 1.398 2.306 1.00 85.38 84 GLY A N 1
ATOM 667 C CA . GLY A 1 84 ? 14.923 2.607 3.071 1.00 85.38 84 GLY A CA 1
ATOM 668 C C . GLY A 1 84 ? 13.627 3.307 2.642 1.00 85.38 84 GLY A C 1
ATOM 669 O O . GLY A 1 84 ? 13.044 3.013 1.597 1.00 85.38 84 GLY A O 1
ATOM 670 N N . MET A 1 85 ? 13.193 4.280 3.451 1.00 88.44 85 MET A N 1
ATOM 671 C CA . MET A 1 85 ? 11.956 5.047 3.233 1.00 88.44 85 MET A CA 1
ATOM 672 C C . MET A 1 85 ? 11.916 5.777 1.892 1.00 88.44 85 MET A C 1
ATOM 674 O O . MET A 1 85 ? 10.953 5.679 1.133 1.00 88.44 85 MET A O 1
ATOM 678 N N . VAL A 1 86 ? 12.947 6.583 1.643 1.00 92.12 86 VAL A N 1
ATOM 679 C CA . VAL A 1 86 ? 12.962 7.562 0.559 1.00 92.12 86 VAL A CA 1
ATOM 680 C C . VAL A 1 86 ? 13.174 6.838 -0.765 1.00 92.12 86 VAL A C 1
ATOM 682 O O . VAL A 1 86 ? 14.180 6.150 -0.946 1.00 92.12 86 VAL A O 1
ATOM 685 N N . GLY A 1 87 ? 12.232 7.020 -1.686 1.00 93.50 87 GLY A N 1
ATOM 686 C CA . GLY A 1 87 ? 12.118 6.265 -2.935 1.00 93.50 87 GLY A CA 1
ATOM 687 C C . GLY A 1 87 ? 11.086 5.133 -2.875 1.00 93.50 87 GLY A C 1
ATOM 688 O O . GLY A 1 87 ? 10.858 4.469 -3.883 1.00 93.50 87 GLY A O 1
ATOM 689 N N . THR A 1 88 ? 10.435 4.910 -1.726 1.00 95.38 88 THR A N 1
ATOM 690 C CA . THR A 1 88 ? 9.355 3.920 -1.622 1.00 95.38 88 THR A CA 1
ATOM 691 C C . THR A 1 88 ? 8.165 4.337 -2.474 1.00 95.38 88 THR A C 1
ATOM 693 O O . THR A 1 88 ? 7.716 5.482 -2.450 1.00 95.38 88 THR A O 1
ATOM 696 N N . GLN A 1 89 ? 7.613 3.373 -3.191 1.00 96.50 89 GLN A N 1
ATOM 697 C CA . GLN A 1 89 ? 6.440 3.516 -4.032 1.00 96.50 89 GLN A CA 1
ATOM 698 C C . GLN A 1 89 ? 5.311 2.701 -3.413 1.00 96.50 89 GLN A C 1
ATOM 700 O O . GLN A 1 89 ? 5.349 1.468 -3.407 1.00 96.50 89 GLN A O 1
ATOM 705 N N . ALA A 1 90 ? 4.359 3.404 -2.807 1.00 97.25 90 ALA A N 1
ATOM 706 C CA . ALA A 1 90 ? 3.431 2.845 -1.838 1.00 97.25 90 ALA A CA 1
ATOM 707 C C . ALA A 1 90 ? 2.003 2.727 -2.369 1.00 97.25 90 ALA A C 1
ATOM 709 O O . ALA A 1 90 ? 1.514 3.573 -3.120 1.00 97.25 90 ALA A O 1
ATOM 710 N N . LEU A 1 91 ? 1.324 1.686 -1.901 1.00 98.44 91 LEU A N 1
ATOM 711 C CA . LEU A 1 91 ? -0.122 1.580 -1.832 1.00 98.44 91 LEU A CA 1
ATOM 712 C C . LEU A 1 91 ? -0.563 2.169 -0.492 1.00 98.44 91 LEU A C 1
ATOM 714 O O . LEU A 1 91 ? -0.013 1.820 0.552 1.00 98.44 91 LEU A O 1
ATOM 718 N N . VAL A 1 92 ? -1.555 3.048 -0.520 1.00 97.50 92 VAL A N 1
ATOM 719 C CA . VAL A 1 92 ? -2.082 3.738 0.659 1.00 97.50 92 VAL A CA 1
ATOM 720 C C . VAL A 1 92 ? -3.554 3.393 0.801 1.00 97.50 92 VAL A C 1
ATOM 722 O O . VAL A 1 92 ? -4.288 3.454 -0.182 1.00 97.50 92 VAL A O 1
ATOM 725 N N . GLY A 1 93 ? -3.984 3.050 2.014 1.00 97.00 93 GLY A N 1
ATOM 726 C CA . GLY A 1 93 ? -5.383 2.907 2.402 1.00 97.00 93 GLY A CA 1
ATOM 727 C C . GLY A 1 93 ? -5.746 3.975 3.425 1.00 97.00 93 GLY A C 1
ATOM 728 O O . GLY A 1 93 ? -5.263 3.940 4.553 1.00 97.00 93 GLY A O 1
ATOM 729 N N . LEU A 1 94 ? -6.589 4.929 3.035 1.00 94.94 94 LEU A N 1
ATOM 730 C CA . LEU A 1 94 ? -7.061 6.006 3.899 1.00 94.94 94 LEU A CA 1
ATOM 731 C C . LEU A 1 94 ? -8.441 5.667 4.465 1.00 94.94 94 LEU A C 1
ATOM 733 O O . LEU A 1 94 ? -9.411 5.597 3.708 1.00 94.94 94 LEU A O 1
ATOM 737 N N . VAL A 1 95 ? -8.535 5.489 5.780 1.00 94.31 95 VAL A N 1
ATOM 738 C CA . VAL A 1 95 ? -9.778 5.141 6.475 1.00 94.31 95 VAL A CA 1
ATOM 739 C C . VAL A 1 95 ? -10.506 6.411 6.892 1.00 94.31 95 VAL A C 1
ATOM 741 O O . VAL A 1 95 ? -10.084 7.139 7.790 1.00 94.31 95 VAL A O 1
ATOM 744 N N . SER A 1 96 ? -11.635 6.670 6.249 1.00 90.06 96 SER A N 1
ATOM 745 C CA . SER A 1 96 ? -12.490 7.812 6.567 1.00 90.06 96 SER A CA 1
ATOM 746 C C . SER A 1 96 ? -13.206 7.621 7.908 1.00 90.06 96 SER A C 1
ATOM 748 O O . SER A 1 96 ? -13.333 6.510 8.422 1.00 90.06 96 SER A O 1
ATOM 750 N N . SER A 1 97 ? -13.751 8.705 8.464 1.00 87.62 97 SER A N 1
ATOM 751 C CA . SER A 1 97 ? -14.518 8.673 9.721 1.00 87.62 97 SER A CA 1
ATOM 752 C C . SER A 1 97 ? -15.747 7.753 9.674 1.00 87.62 97 SER A C 1
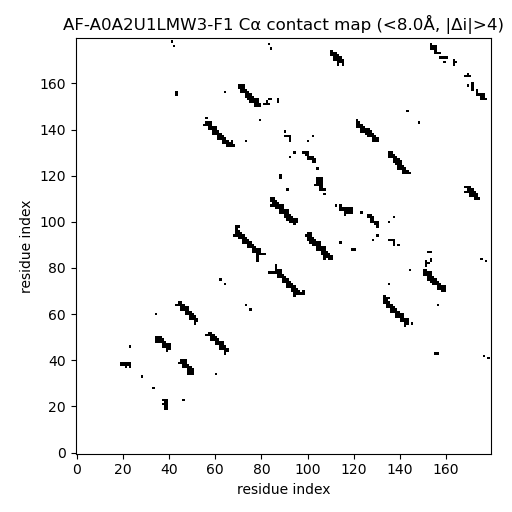ATOM 754 O O . SER A 1 97 ? -16.174 7.248 10.710 1.00 87.62 97 SER A O 1
ATOM 756 N N . ASN A 1 98 ? -16.291 7.503 8.478 1.00 88.62 98 ASN A N 1
ATOM 757 C CA . ASN A 1 98 ? -17.404 6.584 8.227 1.00 88.62 98 ASN A CA 1
ATOM 758 C C . ASN A 1 98 ? -16.972 5.122 7.982 1.00 88.62 98 ASN A C 1
ATOM 760 O O . ASN A 1 98 ? -17.813 4.303 7.623 1.00 88.62 98 ASN A O 1
ATOM 764 N N . GLY A 1 99 ? -15.680 4.801 8.115 1.00 89.88 99 GLY A N 1
ATOM 765 C CA . GLY A 1 99 ? -15.127 3.462 7.892 1.00 89.88 99 GLY A CA 1
ATOM 766 C C . GLY A 1 99 ? -14.871 3.098 6.425 1.00 89.88 99 GLY A C 1
ATOM 767 O O . GLY A 1 99 ? -14.333 2.028 6.154 1.00 89.88 99 GLY A O 1
ATOM 768 N N . SER A 1 100 ? -15.208 3.964 5.462 1.00 92.50 100 SER A N 1
ATOM 769 C CA . SER A 1 100 ? -14.842 3.730 4.060 1.00 92.50 100 SER A CA 1
ATOM 770 C C . SER A 1 100 ? -13.335 3.882 3.852 1.00 92.50 100 SER A C 1
ATOM 772 O O . SER A 1 100 ? -12.706 4.776 4.423 1.00 92.50 100 SER A O 1
ATOM 774 N N . VAL A 1 101 ? -12.757 3.022 3.012 1.00 95.75 101 VAL A N 1
ATOM 775 C CA . VAL A 1 101 ? -11.320 3.029 2.722 1.00 95.75 101 VAL A CA 1
ATOM 776 C C . VAL A 1 101 ? -11.080 3.522 1.303 1.00 95.75 101 VAL A C 1
ATOM 778 O O . VAL A 1 101 ? -11.479 2.884 0.329 1.00 95.75 101 VAL A O 1
ATOM 781 N N . GLN A 1 102 ? -10.392 4.654 1.172 1.00 95.94 102 GLN A N 1
ATOM 782 C CA . GLN A 1 102 ? -9.898 5.115 -0.118 1.00 95.94 102 GLN A CA 1
ATOM 783 C C . GLN A 1 102 ? -8.498 4.548 -0.353 1.00 95.94 102 GLN A C 1
ATOM 785 O O . GLN A 1 102 ? -7.561 4.915 0.352 1.00 95.94 102 GLN A O 1
ATOM 790 N N . ALA A 1 103 ? -8.353 3.693 -1.367 1.00 97.62 103 ALA A N 1
ATOM 791 C CA . ALA A 1 103 ? -7.057 3.153 -1.762 1.00 97.62 103 ALA A CA 1
ATOM 792 C C . ALA A 1 103 ? -6.484 3.871 -2.990 1.00 97.62 103 ALA A C 1
ATOM 794 O O . ALA A 1 103 ? -7.209 4.152 -3.947 1.00 97.62 103 ALA A O 1
ATOM 795 N N . TYR A 1 104 ? -5.192 4.187 -2.961 1.00 97.94 104 TYR A N 1
ATOM 796 C CA . TYR A 1 104 ? -4.486 4.861 -4.054 1.00 97.94 104 TYR A CA 1
ATOM 797 C C . TYR A 1 104 ? -2.966 4.667 -3.942 1.00 97.94 104 TYR A C 1
ATOM 799 O O . TYR A 1 104 ? -2.466 4.124 -2.961 1.00 97.94 104 TYR A O 1
ATOM 807 N N . THR A 1 105 ? -2.223 5.098 -4.960 1.00 98.31 105 THR A N 1
ATOM 808 C CA . THR A 1 105 ? -0.757 5.034 -4.985 1.00 98.31 105 THR A CA 1
ATOM 809 C C . THR A 1 105 ? -0.113 6.346 -4.541 1.00 98.31 105 THR A C 1
ATOM 811 O O . THR A 1 105 ? -0.647 7.424 -4.814 1.00 98.31 105 THR A O 1
ATOM 814 N N . SER A 1 106 ? 1.056 6.271 -3.907 1.00 96.62 106 SER A N 1
ATOM 815 C CA . SER A 1 106 ? 1.858 7.435 -3.524 1.00 96.62 106 SER A CA 1
ATOM 816 C C . SER A 1 106 ? 3.355 7.146 -3.620 1.00 96.62 106 SER A C 1
ATOM 818 O O . SER A 1 106 ? 3.841 6.164 -3.064 1.00 96.62 106 SER A O 1
ATOM 820 N N . SER A 1 107 ? 4.109 8.049 -4.240 1.00 95.50 107 SER A N 1
ATOM 821 C CA . SER A 1 107 ? 5.573 8.075 -4.171 1.00 95.50 107 SER A CA 1
ATOM 822 C C . SER A 1 107 ? 6.043 8.764 -2.883 1.00 95.50 107 SER A C 1
ATOM 824 O O . SER A 1 107 ? 5.572 9.849 -2.540 1.00 95.50 107 SER A O 1
ATOM 826 N N . VAL A 1 108 ? 6.977 8.149 -2.155 1.00 93.06 108 VAL A N 1
ATOM 827 C CA . VAL A 1 108 ? 7.559 8.665 -0.905 1.00 93.06 108 VAL A CA 1
ATOM 828 C C . VAL A 1 108 ? 8.931 9.264 -1.198 1.00 93.06 108 VAL A C 1
ATOM 830 O O . VAL A 1 108 ? 9.954 8.586 -1.165 1.00 93.06 108 VAL A O 1
ATOM 833 N N . ASN A 1 109 ? 8.958 10.567 -1.474 1.00 90.75 109 ASN A N 1
ATOM 834 C CA . ASN A 1 109 ? 10.180 11.276 -1.880 1.00 90.75 109 ASN A CA 1
ATOM 835 C C . ASN A 1 109 ? 10.968 11.884 -0.705 1.00 90.75 109 ASN A C 1
ATOM 837 O O . ASN A 1 109 ? 12.018 12.487 -0.909 1.00 90.75 109 ASN A O 1
ATOM 841 N N . GLY A 1 110 ? 10.475 11.739 0.527 1.00 87.75 110 GLY A N 1
ATOM 842 C CA . GLY A 1 110 ? 11.104 12.285 1.725 1.00 87.75 110 GLY A CA 1
ATOM 843 C C . GLY A 1 110 ? 10.376 11.876 3.005 1.00 87.75 110 GLY A C 1
ATOM 844 O O . GLY A 1 110 ? 9.265 11.352 2.954 1.00 87.75 110 GLY A O 1
ATOM 845 N N . TYR A 1 111 ? 11.001 12.143 4.152 1.00 81.88 111 TYR A N 1
ATOM 846 C CA . TYR A 1 111 ? 10.468 11.795 5.476 1.00 81.88 111 TYR A CA 1
ATOM 847 C C . TYR A 1 111 ? 9.223 12.605 5.865 1.00 81.88 111 TYR A C 1
AT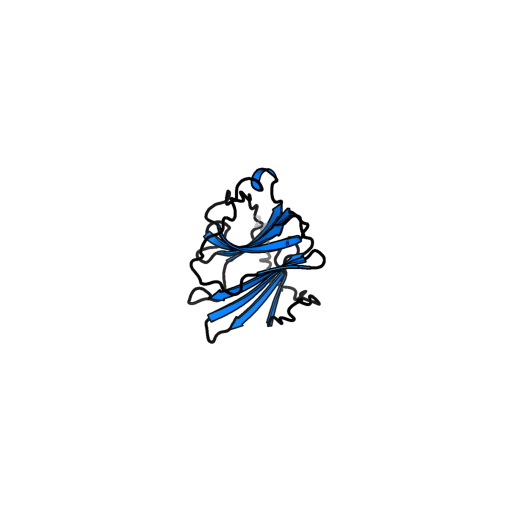OM 849 O O . TYR A 1 111 ? 8.320 12.086 6.509 1.00 81.88 111 TYR A O 1
ATOM 857 N N . GLY A 1 112 ? 9.135 13.861 5.420 1.00 81.25 112 GLY A N 1
ATOM 858 C CA . GLY A 1 112 ? 7.952 14.713 5.588 1.00 81.25 112 GLY A CA 1
ATOM 859 C C . GLY A 1 112 ? 6.903 14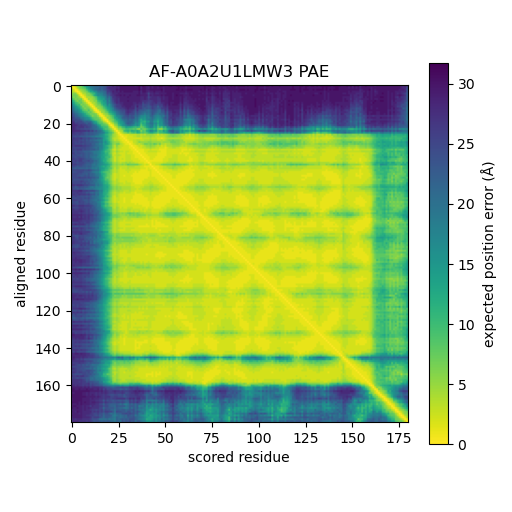.511 4.492 1.00 81.25 112 GLY A C 1
ATOM 860 O O . GLY A 1 112 ? 6.289 15.485 4.066 1.00 81.25 112 GLY A O 1
ATOM 861 N N . THR A 1 113 ? 6.774 13.291 3.954 1.00 84.69 113 THR A N 1
ATOM 862 C CA . THR A 1 113 ? 5.772 12.989 2.919 1.00 84.69 113 THR A CA 1
ATOM 863 C C . THR A 1 113 ? 4.367 13.299 3.425 1.00 84.69 113 THR A C 1
ATOM 865 O O . THR A 1 113 ? 4.137 13.331 4.622 1.00 84.69 113 THR A O 1
ATOM 868 N N . GLY A 1 114 ? 3.419 13.550 2.527 1.00 83.56 114 GLY A N 1
ATOM 869 C CA . GLY A 1 114 ? 2.005 13.594 2.886 1.00 83.56 114 GLY A CA 1
ATOM 870 C C . GLY A 1 114 ? 1.242 12.320 2.540 1.00 83.56 114 GLY A C 1
ATOM 871 O O . GLY A 1 114 ? 0.055 12.209 2.833 1.00 83.56 114 GLY A O 1
ATOM 872 N N . LEU A 1 115 ? 1.924 11.374 1.889 1.00 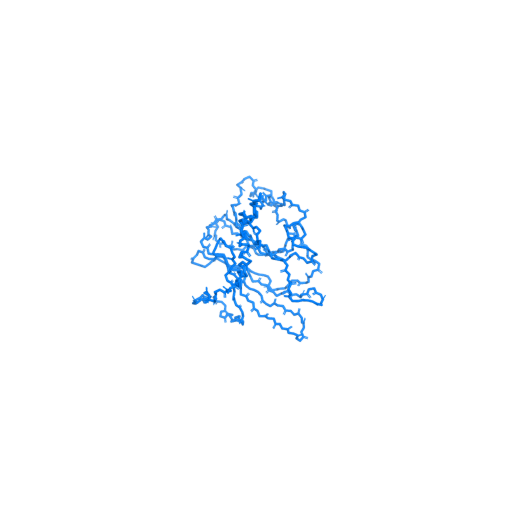89.69 115 LEU A N 1
ATOM 873 C CA . LEU A 1 115 ? 1.298 10.309 1.114 1.00 89.69 115 LEU A CA 1
ATOM 874 C C . LEU A 1 115 ? 0.316 10.868 0.068 1.00 89.69 115 LEU A C 1
ATOM 876 O O . LEU A 1 115 ? -0.776 10.344 -0.117 1.00 89.69 115 LEU A O 1
ATOM 880 N N . GLN A 1 116 ? 0.677 11.960 -0.617 1.00 89.31 116 GLN A N 1
ATOM 881 C CA . GLN A 1 116 ? -0.172 12.520 -1.666 1.00 89.31 116 GLN A CA 1
ATOM 882 C C . GLN A 1 116 ? -0.292 11.558 -2.853 1.00 89.31 116 GLN A C 1
ATOM 884 O O . GLN A 1 116 ? 0.701 11.016 -3.352 1.00 89.31 116 GLN A O 1
ATOM 889 N N . ARG A 1 117 ? -1.518 11.416 -3.373 1.00 94.50 117 ARG A N 1
ATOM 890 C CA . ARG A 1 117 ? -1.787 10.584 -4.547 1.00 94.50 117 ARG A CA 1
ATOM 891 C C . ARG A 1 117 ? -0.855 10.959 -5.700 1.00 94.50 117 ARG A C 1
ATOM 893 O O . ARG A 1 117 ? -0.837 12.100 -6.153 1.00 94.50 117 ARG A O 1
ATOM 900 N N . SER A 1 118 ? -0.113 9.978 -6.192 1.00 95.94 118 SER A N 1
ATOM 901 C CA . SER A 1 118 ? 0.853 10.154 -7.274 1.00 95.94 118 SER A CA 1
ATOM 902 C C . SER A 1 118 ? 1.079 8.845 -8.028 1.00 95.94 118 SER A C 1
ATOM 904 O O . SER A 1 118 ? 0.768 7.758 -7.536 1.00 95.94 118 SER A O 1
ATOM 906 N N . GLY A 1 119 ? 1.578 8.956 -9.261 1.00 95.62 119 GLY A N 1
ATOM 907 C CA . GLY A 1 119 ? 1.968 7.799 -10.064 1.00 95.62 119 GLY A CA 1
ATOM 908 C C . GLY A 1 119 ? 3.212 7.105 -9.506 1.00 95.62 119 GLY A C 1
ATOM 909 O O . GLY A 1 119 ? 3.979 7.703 -8.749 1.00 95.62 119 GLY A O 1
ATOM 910 N N . LEU A 1 120 ? 3.391 5.847 -9.905 1.00 97.00 120 LEU A N 1
ATOM 911 C CA . LEU A 1 120 ? 4.563 5.024 -9.612 1.00 97.00 120 LEU A CA 1
ATOM 912 C C . LEU A 1 120 ? 5.319 4.736 -10.924 1.00 97.00 120 LEU A C 1
ATOM 914 O O . LEU A 1 120 ? 4.744 4.814 -12.010 1.00 97.00 120 LEU A O 1
ATOM 918 N N . SER A 1 121 ? 6.598 4.382 -10.834 1.00 95.56 121 SER A N 1
ATOM 919 C CA . SER A 1 121 ? 7.441 3.943 -11.951 1.00 95.56 121 SER A CA 1
ATOM 920 C C . SER A 1 121 ? 7.041 2.578 -12.513 1.00 95.56 121 SER A C 1
ATOM 922 O O . SER A 1 121 ? 7.500 2.200 -13.589 1.00 95.56 121 SER A O 1
ATOM 924 N N . PHE A 1 122 ? 6.174 1.850 -11.810 1.00 94.94 122 PHE A N 1
ATOM 925 C CA . PHE A 1 122 ? 5.572 0.607 -12.266 1.00 94.94 122 PHE A CA 1
ATOM 926 C C . PHE A 1 122 ? 4.046 0.688 -12.257 1.00 94.94 122 PHE A C 1
ATOM 928 O O . PHE A 1 122 ? 3.440 1.404 -11.459 1.00 94.94 122 PHE A O 1
ATOM 935 N N . ALA A 1 123 ? 3.412 -0.057 -13.162 1.00 96.81 123 ALA A N 1
ATOM 936 C CA . ALA A 1 123 ? 1.963 -0.041 -13.283 1.00 96.81 123 ALA A CA 1
ATOM 937 C C . ALA A 1 123 ? 1.299 -0.740 -12.089 1.00 96.81 123 ALA A C 1
ATOM 939 O O . ALA A 1 123 ? 1.696 -1.835 -11.684 1.00 96.81 123 ALA A O 1
ATOM 940 N N . VAL A 1 124 ? 0.247 -0.108 -11.570 1.00 98.00 124 VAL A N 1
ATOM 941 C CA . VAL A 1 124 ? -0.622 -0.643 -10.521 1.00 98.00 124 VAL A CA 1
ATOM 942 C C . VAL A 1 124 ? -2.053 -0.619 -11.031 1.00 98.00 124 VAL A C 1
ATOM 944 O O . VAL A 1 124 ? -2.522 0.398 -11.540 1.00 98.00 124 VAL A O 1
ATOM 947 N N . SER A 1 125 ? -2.754 -1.737 -10.892 1.00 97.81 125 SER A N 1
ATOM 948 C CA . SER A 1 125 ? -4.152 -1.873 -11.301 1.00 97.81 125 SER A CA 1
ATOM 949 C C . SER A 1 125 ? -4.983 -2.551 -10.214 1.00 97.81 125 SER A C 1
ATOM 951 O O . SER A 1 125 ? -4.442 -3.099 -9.254 1.00 97.81 125 SER A O 1
ATOM 953 N N . GLY A 1 126 ? -6.311 -2.461 -10.327 1.00 96.75 126 GLY A N 1
ATOM 954 C CA . GLY A 1 126 ? -7.231 -3.107 -9.385 1.00 96.75 126 GLY A CA 1
ATOM 955 C C . GLY A 1 126 ? -7.116 -2.607 -7.942 1.00 96.75 126 GLY A C 1
ATOM 956 O O . GLY A 1 126 ? -7.478 -3.344 -7.025 1.00 96.75 126 GLY A O 1
ATOM 957 N N . ILE A 1 127 ? -6.598 -1.388 -7.738 1.00 98.12 127 ILE A N 1
ATOM 958 C CA . ILE A 1 127 ? -6.397 -0.835 -6.402 1.00 98.12 127 ILE A CA 1
ATOM 959 C C . ILE A 1 127 ? -7.733 -0.584 -5.705 1.00 98.12 127 ILE A C 1
ATOM 961 O O . ILE A 1 127 ? -8.621 0.078 -6.243 1.00 98.12 127 ILE A O 1
ATOM 965 N N . ARG A 1 128 ? -7.879 -1.131 -4.502 1.00 97.69 128 ARG A N 1
ATOM 966 C CA . ARG A 1 128 ? -9.069 -0.965 -3.658 1.00 97.69 128 ARG A CA 1
ATOM 967 C C . ARG A 1 128 ? -8.716 -1.256 -2.211 1.00 97.69 128 ARG A C 1
ATOM 969 O O . ARG A 1 128 ? -7.747 -1.961 -1.940 1.00 97.69 128 ARG A O 1
ATOM 976 N N . GLY A 1 129 ? -9.511 -0.719 -1.299 1.00 97.25 129 GLY A N 1
ATOM 977 C CA . GLY A 1 129 ? -9.345 -0.955 0.123 1.00 97.25 129 GLY A CA 1
ATOM 978 C C . GLY A 1 129 ? -10.671 -1.269 0.786 1.00 97.25 129 GLY A C 1
ATOM 979 O O . GLY A 1 129 ? -11.725 -0.859 0.302 1.00 97.25 129 GLY A O 1
ATOM 980 N N . GLU A 1 130 ? -10.608 -1.980 1.899 1.00 96.44 130 GLU A N 1
ATOM 981 C CA . GLU A 1 130 ? -11.758 -2.227 2.761 1.00 96.44 130 GLU A CA 1
ATOM 982 C C . GLU A 1 130 ? -11.338 -2.227 4.227 1.00 96.44 130 GLU A C 1
ATOM 984 O O . GLU A 1 130 ? -10.171 -2.461 4.539 1.00 96.44 130 GLU A O 1
ATOM 989 N N . LEU A 1 131 ? -12.301 -1.953 5.104 1.00 95.62 131 LEU A N 1
ATOM 990 C CA . LEU A 1 131 ? -12.179 -2.096 6.547 1.00 95.62 131 LEU A CA 1
ATOM 991 C C . LEU A 1 131 ? -13.223 -3.118 6.991 1.00 95.62 131 LEU A C 1
ATOM 993 O O . LEU A 1 131 ? -14.424 -2.874 6.857 1.00 95.62 131 LEU A O 1
ATOM 997 N N . VAL A 1 132 ? -12.775 -4.256 7.511 1.00 90.88 132 VAL A N 1
ATOM 998 C CA . VAL A 1 132 ? -13.654 -5.359 7.914 1.00 90.88 132 VAL A CA 1
ATOM 999 C C . VAL A 1 132 ? -13.198 -5.866 9.270 1.00 90.88 132 VAL A C 1
ATOM 1001 O O . VAL A 1 132 ? -12.053 -6.271 9.428 1.00 90.88 132 VAL A O 1
ATOM 1004 N N . ASN A 1 133 ? -14.090 -5.832 10.262 1.00 89.06 133 ASN A N 1
ATOM 1005 C CA . ASN A 1 133 ? -13.810 -6.289 11.630 1.00 89.06 133 ASN A CA 1
ATOM 1006 C C . ASN A 1 133 ? -12.553 -5.654 12.267 1.00 89.06 133 ASN A C 1
ATOM 1008 O O . ASN A 1 133 ? -11.882 -6.287 13.074 1.00 89.06 133 ASN A O 1
ATOM 1012 N N . GLY A 1 134 ? -12.239 -4.402 11.912 1.00 90.75 134 GLY A N 1
ATOM 1013 C CA . GLY A 1 134 ? -11.053 -3.690 12.407 1.00 90.75 134 GLY A CA 1
ATOM 1014 C C . GLY A 1 134 ? -9.769 -3.953 11.614 1.00 90.75 134 GLY A C 1
ATOM 1015 O O . GLY A 1 134 ? -8.728 -3.401 11.961 1.00 90.75 134 GLY A O 1
ATOM 1016 N N . ASP A 1 135 ? -9.825 -4.743 10.543 1.00 93.94 135 ASP A N 1
ATOM 1017 C CA . ASP A 1 135 ? -8.696 -4.953 9.642 1.00 93.94 135 ASP A CA 1
ATOM 1018 C C . ASP A 1 135 ? -8.852 -4.101 8.392 1.00 93.94 135 ASP A C 1
ATOM 1020 O O . ASP A 1 135 ? -9.869 -4.196 7.699 1.00 93.94 135 ASP A O 1
ATOM 1024 N N . VAL A 1 136 ? -7.828 -3.313 8.067 1.00 97.19 136 VAL A N 1
ATOM 1025 C CA . VAL A 1 136 ? -7.733 -2.696 6.744 1.00 97.19 136 VAL A CA 1
ATOM 1026 C C . VAL A 1 136 ? -6.989 -3.628 5.815 1.00 97.19 136 VAL A C 1
ATOM 1028 O O . VAL A 1 136 ? -5.893 -4.086 6.138 1.00 97.19 136 VAL A O 1
ATOM 1031 N N . VAL A 1 137 ? -7.551 -3.844 4.631 1.00 97.44 137 VAL A N 1
ATOM 1032 C CA . VAL A 1 137 ? -6.865 -4.539 3.545 1.00 97.44 137 VAL A CA 1
ATOM 1033 C C . VAL A 1 137 ? -6.765 -3.619 2.343 1.00 97.44 137 VAL A C 1
ATOM 1035 O O . VAL A 1 137 ? -7.768 -3.059 1.905 1.00 97.44 137 VAL A O 1
ATOM 1038 N N . VAL A 1 138 ? -5.558 -3.468 1.801 1.00 98.31 138 VAL A N 1
ATOM 1039 C CA . VAL A 1 138 ? -5.294 -2.775 0.538 1.00 98.31 138 VAL A CA 1
ATOM 1040 C C . VAL A 1 138 ? -4.888 -3.805 -0.505 1.00 98.31 138 VAL A C 1
ATOM 1042 O O . VAL A 1 138 ? -3.873 -4.488 -0.367 1.00 98.31 138 VAL A O 1
ATOM 1045 N N . TYR A 1 139 ? -5.690 -3.904 -1.558 1.00 98.19 139 TYR A N 1
ATOM 1046 C CA . TYR A 1 139 ? -5.490 -4.821 -2.672 1.00 98.19 139 TYR A CA 1
ATOM 1047 C C . TYR A 1 139 ? -4.906 -4.087 -3.869 1.00 98.19 139 TYR A C 1
ATOM 1049 O O . TYR A 1 139 ? -5.280 -2.940 -4.121 1.00 98.19 139 TYR A O 1
ATOM 1057 N N . ALA A 1 140 ? -4.068 -4.768 -4.647 1.00 98.38 140 ALA A N 1
ATOM 1058 C CA . ALA A 1 140 ? -3.624 -4.297 -5.956 1.00 98.38 140 ALA A CA 1
ATOM 1059 C C . ALA A 1 140 ? -3.044 -5.438 -6.807 1.00 98.38 140 ALA A C 1
ATOM 1061 O O . ALA A 1 140 ? -2.686 -6.490 -6.284 1.00 98.38 140 ALA A O 1
ATOM 1062 N N . SER A 1 141 ? -2.897 -5.194 -8.109 1.00 98.12 141 SER A N 1
ATOM 1063 C CA . SER A 1 141 ? -2.044 -5.975 -9.006 1.00 98.12 141 SER A CA 1
ATOM 1064 C C . SER A 1 141 ? -0.904 -5.090 -9.505 1.00 98.12 141 SER A C 1
ATOM 1066 O O . SER A 1 141 ? -1.147 -4.014 -10.064 1.00 98.12 141 SER A O 1
ATOM 1068 N N . LEU A 1 142 ? 0.333 -5.512 -9.253 1.00 97.31 142 LEU A N 1
ATOM 1069 C CA . LEU A 1 142 ? 1.555 -4.765 -9.549 1.00 97.31 142 LEU A CA 1
ATOM 1070 C C . LEU A 1 142 ? 2.235 -5.374 -10.770 1.00 97.31 142 LEU A C 1
ATOM 1072 O O . LEU A 1 142 ? 2.494 -6.572 -10.777 1.00 97.31 142 LEU A O 1
ATOM 1076 N N . SER A 1 143 ? 2.588 -4.569 -11.769 1.00 96.00 143 SER A N 1
ATOM 1077 C CA . SER A 1 143 ? 3.553 -4.991 -12.795 1.00 96.00 143 SER A CA 1
ATOM 1078 C C . SER A 1 143 ? 4.954 -4.841 -12.217 1.00 96.00 143 SER A C 1
ATOM 1080 O O . SER A 1 143 ? 5.419 -3.718 -12.057 1.00 96.00 143 SER A O 1
ATOM 1082 N N . LEU A 1 144 ? 5.613 -5.933 -11.829 1.00 92.06 144 LEU A N 1
ATOM 1083 C CA . LEU A 1 144 ? 6.885 -5.824 -11.116 1.00 92.06 144 LEU A CA 1
ATOM 1084 C C . LEU A 1 144 ? 7.975 -5.225 -12.028 1.00 92.06 144 LEU A C 1
ATOM 1086 O O . LEU A 1 144 ? 8.084 -5.630 -13.189 1.00 92.06 144 LEU A O 1
ATOM 1090 N N . PRO A 1 145 ? 8.801 -4.283 -11.528 1.00 85.44 145 PRO A N 1
ATOM 1091 C CA . PRO A 1 145 ? 9.936 -3.756 -12.280 1.00 85.44 145 PRO A CA 1
ATOM 1092 C C . PRO A 1 145 ? 10.840 -4.881 -12.798 1.00 85.44 145 PRO A C 1
ATOM 1094 O O . PRO A 1 145 ? 11.156 -5.830 -12.077 1.00 85.44 145 PRO A O 1
ATOM 1097 N N . SER A 1 146 ? 11.253 -4.777 -14.062 1.00 72.88 146 SER A N 1
ATOM 1098 C CA . SER A 1 146 ? 11.853 -5.885 -14.808 1.00 72.88 146 SER A CA 1
ATOM 1099 C C . SER A 1 146 ? 13.147 -6.418 -14.185 1.00 72.88 146 SER A C 1
ATOM 1101 O O . SER A 1 146 ? 14.068 -5.656 -13.891 1.00 72.88 146 SER A O 1
ATOM 1103 N N . GLY A 1 147 ? 13.236 -7.747 -14.082 1.00 75.00 147 GLY A N 1
ATOM 1104 C CA . GLY A 1 147 ? 14.472 -8.487 -13.809 1.00 75.00 147 GLY A CA 1
ATOM 1105 C C . GLY A 1 147 ? 14.629 -9.027 -12.387 1.00 75.00 147 GLY A C 1
ATOM 1106 O O . GLY A 1 147 ? 15.606 -9.726 -12.127 1.00 75.00 147 GLY A O 1
ATOM 1107 N N . ARG A 1 148 ? 13.695 -8.745 -11.467 1.00 81.81 148 ARG A N 1
ATOM 1108 C CA . ARG A 1 148 ? 13.753 -9.266 -10.092 1.00 81.81 148 ARG A CA 1
ATOM 1109 C C . ARG A 1 148 ? 12.382 -9.396 -9.434 1.00 81.81 148 ARG A C 1
ATOM 1111 O O . ARG A 1 148 ? 11.441 -8.701 -9.790 1.00 81.81 148 ARG A O 1
ATOM 1118 N N . THR A 1 149 ? 12.307 -10.266 -8.432 1.00 83.94 149 THR A N 1
ATOM 1119 C CA . THR A 1 149 ? 11.113 -10.510 -7.599 1.00 83.94 149 THR A CA 1
ATOM 1120 C C . THR A 1 149 ? 11.338 -10.161 -6.126 1.00 83.94 149 THR A C 1
ATOM 1122 O O . THR A 1 149 ? 10.443 -10.334 -5.306 1.00 83.94 149 THR A O 1
ATOM 1125 N N . SER A 1 150 ? 12.529 -9.661 -5.785 1.00 86.62 150 SER A N 1
ATOM 1126 C CA . SER A 1 150 ? 12.898 -9.243 -4.433 1.00 86.62 150 SER A CA 1
ATOM 1127 C C . SER A 1 150 ? 13.148 -7.740 -4.398 1.00 86.62 150 SER A C 1
ATOM 1129 O O . SER A 1 150 ? 13.898 -7.209 -5.226 1.00 86.62 150 SER A O 1
ATOM 1131 N N . PHE A 1 151 ? 12.511 -7.067 -3.443 1.00 89.19 151 PHE A N 1
ATOM 1132 C CA . PHE A 1 151 ? 12.496 -5.618 -3.273 1.00 89.19 151 PHE A CA 1
ATOM 1133 C C . PHE A 1 151 ? 12.550 -5.283 -1.786 1.00 89.19 151 PHE A C 1
ATOM 1135 O O . PHE A 1 151 ? 12.020 -6.032 -0.966 1.00 89.19 151 PHE A O 1
ATOM 1142 N N . ALA A 1 152 ? 13.146 -4.141 -1.450 1.00 91.50 152 ALA A N 1
ATOM 1143 C CA . ALA A 1 152 ? 12.990 -3.596 -0.113 1.00 91.50 152 ALA A CA 1
ATOM 1144 C C . ALA A 1 152 ? 11.528 -3.183 0.081 1.00 91.50 152 ALA A C 1
ATOM 1146 O O . ALA A 1 152 ? 10.918 -2.608 -0.825 1.00 91.50 152 ALA A O 1
ATOM 1147 N N . GLN A 1 153 ? 10.979 -3.500 1.247 1.00 92.31 153 GLN A N 1
ATOM 1148 C CA . GLN A 1 153 ? 9.590 -3.226 1.584 1.00 92.31 153 GLN A CA 1
ATOM 1149 C C . GLN A 1 153 ? 9.524 -2.264 2.756 1.00 92.31 153 GLN A C 1
ATOM 1151 O O . GLN A 1 153 ? 10.405 -2.252 3.613 1.00 92.31 153 GLN A O 1
ATOM 1156 N N . VAL A 1 154 ? 8.467 -1.469 2.777 1.00 93.44 154 VAL A N 1
ATOM 1157 C CA . VAL A 1 154 ? 8.201 -0.489 3.822 1.00 93.44 154 VAL A CA 1
ATOM 1158 C C . VAL A 1 154 ? 6.714 -0.523 4.126 1.00 93.44 154 VAL A C 1
ATOM 1160 O O . VAL A 1 154 ? 5.906 -0.507 3.198 1.00 93.44 154 VAL A O 1
ATOM 1163 N N . TRP A 1 155 ? 6.350 -0.543 5.404 1.00 94.25 155 TRP A N 1
ATOM 1164 C CA . TRP A 1 155 ? 4.964 -0.478 5.853 1.00 94.25 155 TRP A CA 1
ATOM 1165 C C . TRP A 1 155 ? 4.823 0.440 7.060 1.00 94.25 155 TRP A C 1
ATOM 1167 O O . TRP A 1 155 ? 5.764 0.618 7.832 1.00 94.25 155 TRP A O 1
ATOM 1177 N N . GLN A 1 156 ? 3.646 1.049 7.195 1.00 93.00 156 GLN A N 1
ATOM 1178 C CA . GLN A 1 156 ? 3.298 1.844 8.367 1.00 93.00 156 GLN A CA 1
ATOM 1179 C C . GLN A 1 156 ? 1.780 2.026 8.511 1.00 93.00 156 GLN A C 1
ATOM 1181 O O . GLN A 1 156 ? 1.024 1.914 7.542 1.00 93.00 156 GLN A O 1
ATOM 1186 N N . VAL A 1 157 ? 1.352 2.360 9.726 1.00 92.50 157 VAL A N 1
ATOM 1187 C CA . VAL A 1 157 ? 0.024 2.867 10.079 1.00 92.50 157 VAL A CA 1
ATOM 1188 C C . VAL A 1 157 ? 0.151 4.190 10.842 1.00 92.50 157 VAL A C 1
ATOM 1190 O O . VAL A 1 157 ? 1.104 4.407 11.587 1.00 92.50 157 VAL A O 1
ATOM 1193 N N . GLY A 1 158 ? -0.820 5.089 10.705 1.00 90.00 158 GLY A N 1
ATOM 1194 C CA . GLY A 1 158 ? -0.841 6.303 11.518 1.00 90.00 158 GLY A CA 1
ATOM 1195 C C . GLY A 1 158 ? -2.185 7.024 11.536 1.00 90.00 158 GLY A C 1
ATOM 1196 O O . GLY A 1 158 ? -3.114 6.645 10.823 1.00 90.00 158 GLY A O 1
ATOM 1197 N N . PRO A 1 159 ? -2.325 8.059 12.378 1.00 87.62 159 PRO A N 1
ATOM 1198 C CA . PRO A 1 159 ? -3.542 8.857 12.458 1.00 87.62 159 PRO A CA 1
ATOM 1199 C C . PRO A 1 159 ? -3.660 9.830 11.277 1.00 87.62 159 PRO A C 1
ATOM 1201 O O . PRO A 1 159 ? -2.660 10.327 10.756 1.00 87.62 159 PRO A O 1
ATOM 1204 N N . ILE A 1 160 ? -4.894 10.157 10.894 1.00 81.31 160 ILE A N 1
ATOM 1205 C CA . ILE A 1 160 ? -5.214 11.351 10.105 1.00 81.31 160 ILE A CA 1
ATOM 1206 C C . ILE A 1 160 ? -5.302 12.526 11.086 1.00 81.31 160 ILE A C 1
ATOM 1208 O O . ILE A 1 160 ? -6.099 12.480 12.023 1.00 81.31 160 ILE A O 1
ATOM 1212 N N . SER A 1 161 ? -4.519 13.593 10.901 1.00 69.12 161 SER A N 1
ATOM 1213 C CA . SER A 1 161 ? -4.700 14.806 11.710 1.00 69.12 161 SER A CA 1
ATOM 1214 C C . SER A 1 161 ? -5.862 15.660 11.181 1.00 69.12 161 SER A C 1
ATOM 1216 O O . SER A 1 161 ? -6.074 15.803 9.980 1.00 69.12 161 SER A O 1
ATOM 1218 N N . TYR A 1 162 ? -6.662 16.207 12.097 1.00 49.78 162 TYR A N 1
ATOM 1219 C CA . TYR A 1 162 ? -7.939 16.881 11.813 1.00 49.78 162 TYR A CA 1
ATOM 1220 C C . TYR A 1 162 ? -7.799 18.233 11.088 1.00 49.78 162 TYR A C 1
ATOM 1222 O O . TYR A 1 162 ? -8.721 18.629 10.379 1.00 49.78 162 TYR A O 1
ATOM 1230 N N . GLU A 1 163 ? -6.645 18.908 11.171 1.00 50.28 163 GLU A N 1
ATOM 1231 C CA . GLU A 1 163 ? -6.329 20.076 10.322 1.00 50.28 163 GLU A CA 1
ATOM 1232 C C . GLU A 1 163 ? -6.276 19.725 8.818 1.00 50.28 163 GLU A C 1
ATOM 1234 O O . GLU A 1 163 ? -6.343 20.613 7.970 1.00 50.28 163 GLU A O 1
ATOM 1239 N N . LEU A 1 164 ? -6.211 18.433 8.470 1.00 50.41 164 LEU A N 1
ATOM 1240 C CA . LEU A 1 164 ? -6.034 17.926 7.105 1.00 50.41 164 LEU A CA 1
ATOM 1241 C C . LEU A 1 164 ? -7.325 17.469 6.413 1.00 50.41 164 LEU A C 1
ATOM 1243 O O . LEU A 1 164 ? -7.269 17.014 5.276 1.00 50.41 164 LEU A O 1
ATOM 1247 N N . LEU A 1 165 ? -8.489 17.565 7.062 1.00 49.44 165 LEU A N 1
ATOM 1248 C CA . LEU A 1 165 ? -9.775 17.273 6.406 1.00 49.44 165 LEU A CA 1
ATOM 1249 C C . LEU A 1 165 ? -10.337 18.485 5.636 1.00 49.44 165 LEU A C 1
ATOM 1251 O O . LEU A 1 165 ? -11.299 18.337 4.887 1.00 49.44 165 LEU A O 1
ATOM 1255 N N . ILE A 1 166 ? -9.742 19.674 5.809 1.00 46.75 166 ILE A N 1
ATOM 1256 C CA . ILE A 1 166 ? -10.221 20.942 5.225 1.00 46.75 166 ILE A CA 1
ATOM 1257 C C . ILE A 1 166 ? -9.484 21.286 3.915 1.00 46.75 166 ILE A C 1
ATOM 1259 O O . ILE A 1 166 ? -10.059 21.926 3.040 1.00 46.75 166 ILE A O 1
ATOM 1263 N N . ASN A 1 167 ? -8.254 20.795 3.731 1.00 39.72 167 ASN A N 1
ATOM 1264 C CA . ASN A 1 167 ? -7.502 20.881 2.478 1.00 39.72 167 ASN A CA 1
ATOM 1265 C C . ASN A 1 167 ? -7.208 19.462 1.992 1.00 39.72 167 ASN A C 1
ATOM 1267 O O . ASN A 1 167 ? -6.663 18.662 2.738 1.00 39.72 167 ASN A O 1
ATOM 1271 N N . THR A 1 168 ? -7.529 19.154 0.738 1.00 42.78 168 THR A N 1
ATOM 1272 C CA . THR A 1 168 ? -7.466 17.826 0.090 1.00 42.78 168 THR A CA 1
ATOM 1273 C C . THR A 1 168 ? -6.063 17.194 -0.013 1.00 42.78 168 THR A C 1
ATOM 1275 O O . THR A 1 168 ? -5.861 16.247 -0.773 1.00 42.78 168 THR A O 1
ATOM 1278 N N . THR A 1 169 ? -5.092 17.691 0.747 1.00 45.47 169 THR A N 1
ATOM 1279 C CA . THR A 1 169 ? -3.715 17.214 0.818 1.00 45.47 169 THR A CA 1
ATOM 1280 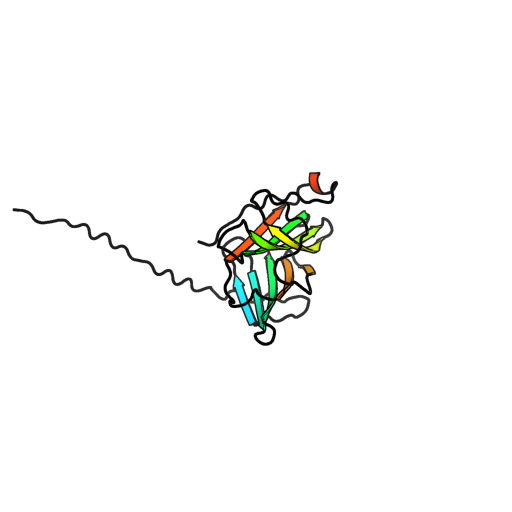C C . THR A 1 169 ? -3.477 16.674 2.225 1.00 45.47 169 THR A C 1
ATOM 1282 O O . THR A 1 169 ? -3.291 17.446 3.165 1.00 45.47 169 THR A O 1
ATOM 1285 N N . LEU A 1 170 ? -3.477 15.347 2.391 1.00 52.53 170 LEU A N 1
ATOM 1286 C CA . LEU A 1 170 ? -2.973 14.760 3.630 1.00 52.53 170 LEU A CA 1
ATOM 1287 C C . LEU A 1 170 ? -1.485 15.106 3.765 1.00 52.53 170 LEU A C 1
ATOM 1289 O O . LEU A 1 170 ? -0.722 14.917 2.825 1.00 52.53 170 LEU A O 1
ATOM 1293 N N . ASN A 1 171 ? -1.084 15.635 4.921 1.00 46.47 171 ASN A N 1
ATOM 1294 C CA . ASN A 1 171 ? 0.307 15.742 5.354 1.00 46.47 171 ASN A CA 1
ATOM 1295 C C . ASN A 1 171 ? 0.532 14.706 6.464 1.00 46.47 171 ASN A C 1
ATOM 1297 O O . ASN A 1 171 ? 0.430 15.008 7.650 1.00 46.47 171 ASN A O 1
ATOM 1301 N N . ILE A 1 172 ? 0.754 13.454 6.074 1.00 53.59 172 ILE A N 1
ATOM 1302 C CA . ILE A 1 172 ? 1.053 12.345 6.977 1.00 53.59 172 ILE A CA 1
ATOM 1303 C C . ILE A 1 172 ? 2.556 12.219 7.226 1.00 53.59 172 ILE A C 1
ATOM 1305 O O . ILE A 1 172 ? 3.282 11.673 6.402 1.00 53.59 172 ILE A O 1
ATOM 1309 N N . SER A 1 173 ? 3.014 12.562 8.426 1.00 46.94 173 SER A N 1
ATOM 1310 C CA . SER A 1 173 ? 4.358 12.185 8.873 1.00 46.94 173 SER A CA 1
ATOM 1311 C C . SER A 1 173 ? 4.437 10.670 9.104 1.00 46.94 173 SER A C 1
ATOM 1313 O O . SER A 1 173 ? 4.022 10.165 10.146 1.00 46.94 173 SER A O 1
ATOM 1315 N N . VAL A 1 174 ? 4.959 9.935 8.124 1.00 52.66 174 VAL A N 1
ATOM 1316 C CA . VAL A 1 174 ? 5.230 8.496 8.228 1.00 52.66 174 VAL A CA 1
ATOM 1317 C C . VAL A 1 174 ? 6.509 8.308 9.059 1.00 52.66 174 VAL A C 1
ATOM 1319 O O . VAL A 1 174 ? 7.600 8.628 8.595 1.00 52.66 174 VAL A O 1
ATOM 1322 N N . GLN A 1 175 ? 6.397 7.808 10.292 1.00 47.31 175 GLN A N 1
ATOM 1323 C CA . GLN A 1 175 ? 7.540 7.203 10.996 1.00 47.31 175 GLN A CA 1
ATOM 1324 C C . GLN A 1 175 ? 7.765 5.813 10.401 1.00 47.31 175 GLN A C 1
ATOM 1326 O O . GLN A 1 175 ? 6.785 5.189 10.033 1.00 47.31 175 GLN A O 1
ATOM 1331 N N . LEU A 1 176 ? 8.984 5.300 10.260 1.00 52.38 176 LEU A N 1
ATOM 1332 C CA . LEU A 1 176 ? 9.190 3.937 9.754 1.00 52.38 176 LEU A CA 1
ATOM 1333 C C . LEU A 1 176 ? 9.908 3.065 10.761 1.00 52.38 176 LEU A C 1
ATOM 1335 O O . LEU A 1 176 ? 10.824 3.519 11.440 1.00 52.38 176 LEU A O 1
ATOM 1339 N N . GLU A 1 177 ? 9.519 1.797 10.772 1.00 50.62 177 GLU A N 1
ATOM 1340 C CA . GLU A 1 177 ? 10.311 0.723 11.343 1.00 50.62 177 GLU A CA 1
ATOM 1341 C C . GLU A 1 177 ? 11.012 0.021 10.171 1.00 50.62 177 GLU A C 1
ATOM 1343 O O . GLU A 1 177 ? 10.361 -0.519 9.277 1.00 50.62 177 GLU A O 1
ATOM 1348 N N . GLU A 1 178 ? 12.338 0.136 10.095 1.00 43.84 178 GLU A N 1
ATOM 1349 C CA . GLU A 1 178 ? 13.132 -0.542 9.068 1.00 43.84 178 GLU A CA 1
ATOM 1350 C C . GLU A 1 178 ? 13.340 -2.003 9.490 1.00 43.84 178 GLU A C 1
ATOM 1352 O O . GLU A 1 178 ? 13.803 -2.275 10.598 1.00 43.84 178 GLU A O 1
ATOM 1357 N N . SER A 1 179 ? 13.018 -2.965 8.620 1.00 45.06 179 SER A N 1
ATOM 1358 C CA . SER A 1 179 ? 13.463 -4.347 8.825 1.00 45.06 179 SER A CA 1
ATOM 1359 C C . SER A 1 179 ? 14.962 -4.432 8.538 1.00 45.06 179 SER A C 1
ATOM 1361 O O . SER A 1 179 ? 15.364 -4.382 7.371 1.00 45.06 179 SER A O 1
ATOM 1363 N N . HIS A 1 180 ? 15.753 -4.511 9.607 1.00 37.66 180 HIS A N 1
ATOM 1364 C CA . HIS A 1 180 ? 17.197 -4.749 9.582 1.00 37.66 180 HIS A CA 1
ATOM 1365 C C . HIS A 1 180 ? 17.552 -6.198 9.237 1.00 37.66 180 HIS A C 1
ATOM 1367 O O . HIS A 1 180 ? 16.833 -7.115 9.699 1.00 37.66 180 HIS A O 1
#

Solvent-accessible surface area (backbone atoms only — not comparable to full-atom values): 10685 Å² total; per-residue (Å²): 142,84,86,78,92,75,79,79,78,76,76,73,76,73,76,74,73,78,72,78,64,80,72,67,82,80,81,75,51,94,82,68,68,82,58,85,39,59,42,62,46,88,64,84,72,24,34,44,32,31,36,78,39,83,92,76,44,31,33,42,37,36,43,34,38,56,81,49,58,62,37,24,35,39,37,42,25,41,12,86,87,48,80,60,69,64,56,18,40,24,44,35,30,39,26,36,83,88,47,52,33,52,37,48,40,18,51,27,82,43,68,83,30,30,67,48,81,40,78,62,102,45,58,74,43,80,62,37,33,42,59,56,98,40,27,36,37,37,35,34,34,34,42,54,63,89,94,60,95,79,67,37,71,48,54,45,72,47,72,58,63,77,83,36,78,82,43,102,57,48,75,40,73,62,72,77,72,79,89,126

Mean predicted aligned error: 9.98 Å

Nearest PDB structures (foldseek):
  4zel-assembly1_A  TM=6.156E-01  e=1.173E-03  Homo sapiens
  2xjl-assembly1_A  TM=3.915E-01  e=1.234E+00  Homo sapiens
  1to4-assembly1_A  TM=3.766E-01  e=3.439E+00  Schistosoma mansoni
  3d6e-assembly1_A  TM=2.165E-01  e=6.120E-01  Bacillus licheniformis
  1fun-assembly4_D  TM=4.026E-01  e=9.585E+00  Homo sapiens

Secondary structure (DSSP, 8-state):
------------------------TT---TT----SEEEEPSSTT-EEEEEEETTTTEEEEEEEESSPPTTEEEEEEEESSSSSSTTEEEEEEEE-TTS-EEEEEEEE-STT--------SS-EEEEEEEEETTEEEEEEEEEPPTT-S--EEEEEEEEPPGGGSSSS------------

Organism: Artemisia annua (NCBI:txid35608)

pLDDT: mean 81.34, std 19.52, range [37.66, 98.44]